Protein AF-A0A662FYK1-F1 (afdb_monomer)

Radius of gyration: 21.32 Å; Cα contacts (8 Å, |Δi|>4): 280; chains: 1; bounding box: 40×61×54 Å

Structure (mmCIF, N/CA/C/O backbone):
data_AF-A0A662FYK1-F1
#
_entry.id   AF-A0A662FYK1-F1
#
loop_
_atom_site.group_PDB
_atom_site.id
_atom_site.type_symbol
_atom_site.label_atom_id
_atom_site.label_alt_id
_atom_site.label_comp_id
_atom_site.label_asym_id
_atom_site.label_entity_id
_atom_site.label_seq_id
_atom_site.pdbx_PDB_ins_code
_atom_site.Cartn_x
_atom_site.Cartn_y
_atom_site.Cartn_z
_atom_site.occupancy
_atom_site.B_iso_or_equiv
_atom_site.auth_seq_id
_atom_site.auth_comp_id
_atom_site.auth_asym_id
_atom_site.auth_atom_id
_atom_site.pdbx_PDB_model_num
ATOM 1 N N . MET A 1 1 ? -21.274 7.805 10.095 1.00 55.28 1 MET A N 1
ATOM 2 C CA . MET A 1 1 ? -19.837 7.533 10.321 1.00 55.28 1 MET A CA 1
ATOM 3 C C . MET A 1 1 ? -19.182 8.850 10.689 1.00 55.28 1 MET A C 1
ATOM 5 O O . MET A 1 1 ? -19.424 9.822 9.983 1.00 55.28 1 MET A O 1
ATOM 9 N N . SER A 1 2 ? -18.427 8.899 11.788 1.00 58.28 2 SER A N 1
ATOM 10 C CA . SER A 1 2 ? -17.644 10.081 12.178 1.00 58.28 2 SER A CA 1
ATOM 11 C C . SER A 1 2 ? -16.628 10.441 11.086 1.00 58.28 2 SER A C 1
ATOM 13 O O . SER A 1 2 ? -16.144 9.553 10.370 1.00 58.28 2 SER A O 1
ATOM 15 N N . LYS A 1 3 ? -16.330 11.736 10.928 1.00 65.00 3 LYS A N 1
ATOM 16 C CA . LYS A 1 3 ? -15.215 12.208 10.089 1.00 65.00 3 LYS A CA 1
ATOM 17 C C . LYS A 1 3 ? -13.885 11.704 10.681 1.00 65.00 3 LYS A C 1
ATOM 19 O O . LYS A 1 3 ? -13.848 11.457 11.881 1.00 65.00 3 LYS A O 1
ATOM 24 N N . PRO A 1 4 ? -12.842 11.468 9.865 1.00 73.31 4 PRO A N 1
ATOM 25 C CA . PRO A 1 4 ? -11.517 11.154 10.396 1.00 73.31 4 PRO A CA 1
ATOM 26 C C . PRO A 1 4 ? -11.007 12.317 11.250 1.00 73.31 4 PRO A C 1
ATOM 28 O O . PRO A 1 4 ? -11.246 13.475 10.901 1.00 73.31 4 PRO A O 1
ATOM 31 N N . ASP A 1 5 ? -10.305 11.996 12.333 1.00 77.50 5 ASP A N 1
ATOM 32 C CA . ASP A 1 5 ? -9.820 13.000 13.283 1.00 77.50 5 ASP A CA 1
ATOM 33 C C . ASP A 1 5 ? -8.639 13.774 12.694 1.00 77.50 5 ASP A C 1
ATOM 35 O O . ASP A 1 5 ? -8.549 14.991 12.836 1.00 77.50 5 ASP A O 1
ATOM 39 N N . TYR A 1 6 ? -7.772 13.076 11.955 1.00 90.44 6 TYR A N 1
ATOM 40 C CA . TYR A 1 6 ? -6.621 13.662 11.271 1.00 90.44 6 TYR A CA 1
ATOM 41 C C . TYR A 1 6 ? -6.305 12.904 9.982 1.00 90.44 6 TYR A C 1
ATOM 43 O O . TYR A 1 6 ? -6.493 11.689 9.888 1.00 90.44 6 TYR A O 1
ATOM 51 N N . MET A 1 7 ? -5.782 13.624 8.992 1.00 94.81 7 MET A N 1
ATOM 52 C CA . MET A 1 7 ? -5.317 13.069 7.721 1.00 94.81 7 MET A CA 1
ATOM 53 C C . MET A 1 7 ? -3.827 13.358 7.575 1.00 94.81 7 MET A C 1
ATOM 55 O O . MET A 1 7 ? -3.405 14.485 7.827 1.00 94.81 7 MET A O 1
ATOM 59 N N . LEU A 1 8 ? -3.042 12.356 7.174 1.00 95.44 8 LEU A N 1
ATOM 60 C CA . LEU A 1 8 ? -1.624 12.552 6.887 1.00 95.44 8 LEU A CA 1
ATOM 61 C C . LEU A 1 8 ? -1.489 13.238 5.517 1.00 95.44 8 LEU A C 1
ATOM 63 O O . LEU A 1 8 ? -1.992 12.679 4.533 1.00 95.44 8 LEU A O 1
ATOM 67 N N . PRO A 1 9 ? -0.830 14.408 5.424 1.00 96.88 9 PRO A N 1
ATOM 68 C CA . PRO A 1 9 ? -0.564 15.055 4.142 1.00 96.88 9 PRO A CA 1
ATOM 69 C C . PRO A 1 9 ? 0.230 14.147 3.196 1.00 96.88 9 PRO A C 1
ATOM 71 O O . PRO A 1 9 ? 1.031 13.316 3.627 1.00 96.88 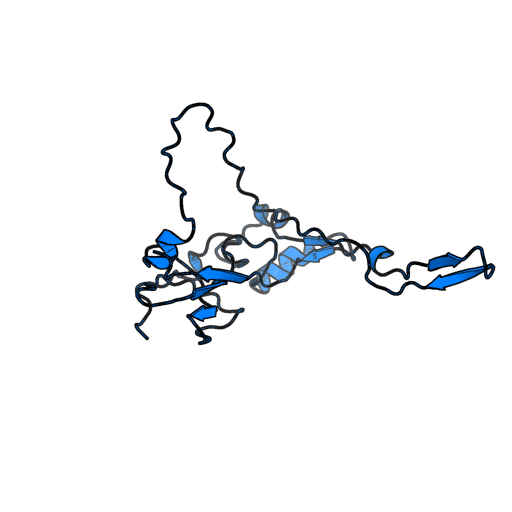9 PRO A O 1
ATOM 74 N N . TYR A 1 10 ? 0.008 14.292 1.889 1.00 96.12 10 TYR A N 1
ATOM 75 C CA . TYR A 1 10 ? 0.599 13.416 0.869 1.00 96.12 10 TYR A CA 1
ATOM 76 C C . TYR A 1 10 ? 2.130 13.531 0.816 1.00 96.12 10 TYR A C 1
ATOM 78 O O . TYR A 1 10 ? 2.843 12.548 0.603 1.00 96.12 10 TYR A O 1
ATOM 86 N N . GLU A 1 11 ? 2.628 14.742 1.034 1.00 96.88 11 GLU A N 1
ATOM 87 C CA . GLU A 1 11 ? 4.034 15.115 1.120 1.00 96.88 11 GLU A CA 1
ATOM 88 C C . GLU A 1 11 ? 4.752 14.504 2.330 1.00 96.88 11 GLU A C 1
ATOM 90 O O . GLU A 1 11 ? 5.944 14.210 2.235 1.00 96.88 11 GLU A O 1
ATOM 95 N N . ASP A 1 12 ? 4.019 14.228 3.410 1.00 96.44 12 ASP A N 1
ATOM 96 C CA . ASP A 1 12 ? 4.562 13.689 4.661 1.00 96.44 12 ASP A CA 1
ATOM 97 C C . ASP A 1 12 ? 4.597 12.155 4.675 1.00 96.44 12 ASP A C 1
ATOM 99 O O . ASP A 1 12 ? 5.127 11.545 5.607 1.00 96.44 12 ASP A O 1
ATOM 103 N N . ILE A 1 13 ? 4.043 11.501 3.647 1.00 96.50 13 ILE A N 1
ATOM 104 C CA . ILE A 1 13 ? 4.021 10.040 3.551 1.00 96.50 13 ILE A CA 1
ATOM 105 C C . ILE A 1 13 ? 5.457 9.516 3.417 1.00 96.50 13 ILE A C 1
ATOM 107 O O . ILE A 1 13 ? 6.104 9.758 2.390 1.00 96.50 13 ILE A O 1
ATOM 111 N N . PRO A 1 14 ? 5.953 8.708 4.376 1.00 96.50 14 PRO A N 1
ATOM 112 C CA . PRO A 1 14 ? 7.293 8.147 4.284 1.00 96.50 14 PRO A CA 1
ATOM 113 C C . PRO A 1 14 ? 7.438 7.219 3.077 1.00 96.50 14 PRO A C 1
ATOM 115 O O . PRO A 1 14 ? 6.483 6.567 2.646 1.00 96.50 14 PRO A O 1
ATOM 118 N N . PHE A 1 15 ? 8.658 7.126 2.545 1.00 96.19 15 PHE A N 1
ATOM 119 C CA . PHE A 1 15 ? 8.953 6.294 1.380 1.00 96.19 15 PHE A CA 1
ATOM 120 C C . PHE A 1 15 ? 8.420 4.867 1.563 1.00 96.19 15 PHE A C 1
ATOM 122 O O . PHE A 1 15 ? 8.739 4.197 2.547 1.00 96.19 15 PHE A O 1
ATOM 129 N N . MET A 1 16 ? 7.626 4.401 0.592 1.00 95.31 16 MET A N 1
ATOM 130 C CA . MET A 1 16 ? 7.050 3.054 0.535 1.00 95.31 16 MET A CA 1
ATOM 131 C C . MET A 1 16 ? 6.047 2.690 1.642 1.00 95.31 16 MET A C 1
ATOM 133 O O . MET A 1 16 ? 5.513 1.574 1.615 1.00 95.31 16 MET A O 1
ATOM 137 N N . HIS A 1 17 ? 5.696 3.606 2.551 1.00 96.62 17 HIS A N 1
ATOM 138 C CA . HIS A 1 17 ? 4.546 3.384 3.426 1.00 96.62 17 HIS A CA 1
ATOM 139 C C . HIS A 1 17 ? 3.275 3.212 2.579 1.00 96.62 17 HIS A C 1
ATOM 141 O O . HIS A 1 17 ? 3.028 3.950 1.627 1.00 96.62 17 HIS A O 1
ATOM 147 N N . TRP A 1 18 ? 2.500 2.167 2.877 1.00 96.88 18 TRP A N 1
ATOM 148 C CA . TRP A 1 18 ? 1.328 1.719 2.110 1.00 96.88 18 TRP A CA 1
ATOM 149 C C . TRP A 1 18 ? 1.599 1.465 0.616 1.00 96.88 18 TRP A C 1
ATOM 151 O O . TRP A 1 18 ? 0.670 1.453 -0.201 1.00 96.88 18 TRP A O 1
ATOM 161 N N . GLY A 1 19 ? 2.869 1.255 0.251 1.00 96.06 19 GLY A N 1
ATOM 162 C CA . GLY A 1 19 ? 3.310 1.054 -1.128 1.00 96.06 19 GLY A CA 1
ATOM 163 C C . GLY A 1 19 ? 3.223 2.325 -1.967 1.00 96.06 19 GLY A C 1
ATOM 164 O O . GLY A 1 19 ? 2.993 2.222 -3.170 1.00 96.06 19 GLY A O 1
ATOM 165 N N . ILE A 1 20 ? 3.336 3.499 -1.340 1.00 97.69 20 ILE A N 1
ATOM 166 C CA . ILE A 1 20 ? 3.250 4.811 -1.983 1.00 97.69 20 ILE A CA 1
ATOM 167 C C . ILE A 1 20 ? 4.661 5.371 -2.193 1.00 97.69 20 ILE A C 1
ATOM 169 O O . ILE A 1 20 ? 5.455 5.481 -1.256 1.00 97.69 20 ILE A O 1
ATOM 173 N N . ILE A 1 21 ? 4.963 5.757 -3.430 1.00 97.56 21 ILE A N 1
ATOM 174 C CA . ILE A 1 21 ? 6.182 6.478 -3.801 1.00 97.56 21 ILE A CA 1
ATOM 175 C C . ILE A 1 21 ? 5.769 7.798 -4.448 1.00 97.56 21 ILE A C 1
ATOM 177 O O . ILE A 1 21 ? 5.051 7.815 -5.443 1.00 97.56 21 ILE A O 1
ATOM 181 N N . THR A 1 22 ? 6.230 8.910 -3.897 1.00 97.00 22 THR A N 1
ATOM 182 C CA . THR A 1 22 ? 5.866 10.250 -4.362 1.00 97.00 22 THR A CA 1
ATOM 183 C C . THR A 1 22 ? 7.119 11.021 -4.742 1.00 97.00 22 THR A C 1
ATOM 185 O O . THR A 1 22 ? 8.231 10.675 -4.336 1.00 97.00 22 THR A O 1
ATOM 188 N N . LYS A 1 23 ? 6.954 12.121 -5.473 1.00 96.69 23 LYS A N 1
ATOM 189 C CA . LYS A 1 23 ? 8.037 13.083 -5.714 1.00 96.69 23 LYS A CA 1
ATOM 190 C C . LYS A 1 23 ? 8.611 13.691 -4.424 1.00 96.69 23 LYS A C 1
ATOM 192 O O . LYS A 1 23 ? 9.719 14.205 -4.461 1.00 96.69 23 LYS A O 1
ATOM 197 N N . HIS A 1 24 ? 7.869 13.640 -3.314 1.00 97.00 24 HIS A N 1
ATOM 198 C CA . HIS A 1 24 ? 8.266 14.206 -2.022 1.00 97.00 24 HIS A CA 1
ATOM 199 C C . HIS A 1 24 ? 9.097 13.227 -1.185 1.00 97.00 24 HIS A C 1
ATOM 201 O O . HIS A 1 24 ? 9.986 13.646 -0.450 1.00 97.00 24 HIS A O 1
ATOM 207 N N . ASN A 1 25 ? 8.840 11.920 -1.309 1.00 95.75 25 ASN A N 1
ATOM 208 C CA . ASN A 1 25 ? 9.505 10.901 -0.491 1.00 95.75 25 ASN A CA 1
ATOM 209 C C . ASN A 1 25 ? 10.586 10.096 -1.236 1.00 95.75 25 ASN A C 1
ATOM 211 O O . ASN A 1 25 ? 11.358 9.358 -0.606 1.00 95.75 25 ASN A O 1
ATOM 215 N N . PHE A 1 26 ? 10.669 10.250 -2.559 1.00 96.19 26 PHE A N 1
ATOM 216 C CA . PHE A 1 26 ? 11.665 9.615 -3.413 1.00 96.19 26 PHE A CA 1
ATOM 217 C C . PHE A 1 26 ? 12.948 10.444 -3.541 1.00 96.19 26 PHE A C 1
ATOM 219 O O . PHE A 1 26 ? 12.925 11.668 -3.610 1.00 96.19 26 PHE A O 1
ATOM 226 N N . SER A 1 27 ? 14.070 9.742 -3.646 1.00 93.88 27 SER A N 1
ATOM 227 C CA . SER A 1 27 ? 15.381 10.276 -4.012 1.00 93.88 27 SER A CA 1
ATOM 228 C C . SER A 1 27 ? 16.127 9.211 -4.826 1.00 93.88 27 SER A C 1
ATOM 230 O O . SER A 1 27 ? 15.810 8.023 -4.725 1.00 93.88 27 SER A O 1
ATOM 232 N N . GLU A 1 28 ? 17.069 9.605 -5.685 1.00 90.81 28 GLU A N 1
ATOM 233 C CA . GLU A 1 28 ? 17.696 8.679 -6.648 1.00 90.81 28 GLU A CA 1
ATOM 234 C C . GLU A 1 28 ? 18.436 7.517 -5.968 1.00 90.81 28 GLU A C 1
ATOM 236 O O . GLU A 1 28 ? 18.368 6.376 -6.429 1.00 90.81 28 GLU A O 1
ATOM 241 N N . ASP A 1 29 ? 19.028 7.754 -4.797 1.00 91.25 29 ASP A N 1
ATOM 242 C CA . ASP A 1 29 ? 19.659 6.729 -3.959 1.00 91.25 29 ASP A CA 1
ATOM 243 C C . ASP A 1 29 ? 18.673 5.645 -3.479 1.00 91.25 29 ASP A C 1
ATOM 245 O O . ASP A 1 29 ? 19.078 4.507 -3.206 1.00 91.25 29 ASP A O 1
ATOM 249 N N . LYS A 1 30 ? 17.370 5.958 -3.432 1.00 91.75 30 LYS A N 1
ATOM 250 C CA . LYS A 1 30 ? 16.301 5.021 -3.064 1.00 91.75 30 LYS A CA 1
ATOM 251 C C . LYS A 1 30 ? 15.796 4.179 -4.232 1.00 91.75 30 LYS A C 1
ATOM 253 O O . LYS A 1 30 ? 15.051 3.224 -4.002 1.00 91.75 30 LYS A O 1
ATOM 258 N N . ALA A 1 31 ? 16.214 4.447 -5.471 1.00 90.31 31 ALA A N 1
ATOM 259 C CA . ALA A 1 31 ? 15.753 3.710 -6.652 1.00 90.31 31 ALA A CA 1
ATOM 260 C C . ALA A 1 31 ? 16.020 2.193 -6.576 1.00 90.31 31 ALA A C 1
ATOM 262 O O . ALA A 1 31 ? 15.253 1.387 -7.116 1.00 90.31 31 ALA A O 1
ATOM 263 N N . LYS A 1 32 ? 17.087 1.791 -5.876 1.00 87.25 32 LYS A N 1
ATOM 264 C CA . LYS A 1 32 ? 17.432 0.383 -5.612 1.00 87.25 32 LYS A CA 1
ATOM 265 C C . LYS A 1 32 ? 16.491 -0.310 -4.620 1.00 87.25 32 LYS A C 1
ATOM 267 O O . LYS A 1 32 ? 16.393 -1.531 -4.636 1.00 87.25 32 LYS A O 1
ATOM 272 N N . TYR A 1 33 ? 15.793 0.453 -3.776 1.00 90.56 33 TYR A N 1
ATOM 273 C CA . TYR A 1 33 ? 14.843 -0.070 -2.790 1.00 90.56 33 TYR A CA 1
ATOM 274 C C . TYR A 1 33 ? 13.415 -0.170 -3.328 1.00 90.56 33 TYR A C 1
ATOM 276 O O . TYR A 1 33 ? 12.559 -0.756 -2.665 1.00 90.56 33 TYR A O 1
ATOM 284 N N . VAL A 1 34 ? 13.142 0.374 -4.519 1.00 93.19 34 VAL A N 1
ATOM 285 C CA . VAL A 1 34 ? 11.845 0.198 -5.178 1.00 93.19 34 VAL A CA 1
ATOM 286 C C . VAL A 1 34 ? 11.650 -1.290 -5.480 1.00 93.19 34 VAL A C 1
ATOM 288 O O . VAL A 1 34 ? 12.488 -1.866 -6.177 1.00 93.19 34 VAL A O 1
ATOM 291 N N . PRO A 1 35 ? 10.569 -1.932 -4.996 1.00 91.81 35 PRO A N 1
ATOM 292 C CA . PRO A 1 35 ? 10.317 -3.341 -5.258 1.00 91.81 35 PRO A CA 1
ATOM 293 C C . PRO A 1 35 ? 10.280 -3.661 -6.754 1.00 91.81 35 PRO A C 1
ATOM 295 O O . PRO A 1 35 ? 9.517 -3.070 -7.523 1.00 91.81 35 PRO A O 1
ATOM 298 N N . ARG A 1 36 ? 11.076 -4.650 -7.161 1.00 89.81 36 ARG A N 1
ATOM 299 C CA . ARG A 1 36 ? 11.144 -5.164 -8.532 1.00 89.81 36 ARG A CA 1
ATOM 300 C C . ARG A 1 36 ? 10.784 -6.642 -8.528 1.00 89.81 36 ARG A C 1
ATOM 302 O O . ARG A 1 36 ? 11.169 -7.382 -7.626 1.00 89.81 36 ARG A O 1
ATOM 309 N N . LYS A 1 37 ? 10.047 -7.079 -9.543 1.00 86.69 37 LYS A N 1
ATOM 310 C CA . LYS A 1 37 ? 9.751 -8.487 -9.795 1.00 86.69 37 LYS A CA 1
ATOM 311 C C . LYS A 1 37 ? 10.382 -8.868 -11.123 1.00 86.69 37 LYS A C 1
ATOM 313 O O . LYS A 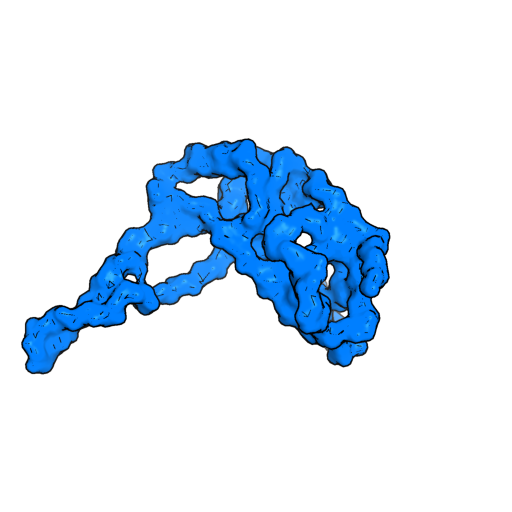1 37 ? 10.010 -8.324 -12.164 1.00 86.69 37 LYS A O 1
ATOM 318 N N . ARG A 1 38 ? 11.321 -9.810 -11.069 1.00 83.19 38 ARG A N 1
ATOM 319 C CA . ARG A 1 38 ? 11.830 -10.491 -12.255 1.00 83.19 38 ARG A CA 1
ATOM 320 C C . ARG A 1 38 ? 10.865 -11.609 -12.604 1.00 83.19 38 ARG A C 1
ATOM 322 O O . ARG A 1 38 ? 10.577 -12.473 -11.777 1.00 83.19 38 ARG A O 1
ATOM 329 N N . TRP A 1 39 ? 10.323 -11.556 -13.806 1.00 71.00 39 TRP A N 1
ATOM 330 C CA . TRP A 1 39 ? 9.540 -12.649 -14.345 1.00 71.00 39 TRP A CA 1
ATOM 331 C C . TRP A 1 39 ? 10.512 -13.675 -14.892 1.00 71.00 39 TRP A C 1
ATOM 333 O O . TRP A 1 39 ? 11.221 -13.397 -15.851 1.00 71.00 39 TRP A O 1
ATOM 343 N N . ASP A 1 40 ? 10.572 -14.843 -14.262 1.00 67.88 40 ASP A N 1
ATOM 344 C CA . ASP A 1 40 ? 11.327 -15.946 -14.832 1.00 67.88 40 ASP A CA 1
ATOM 345 C C . ASP A 1 40 ? 10.609 -16.399 -16.118 1.00 67.88 40 ASP A C 1
ATOM 347 O O . ASP A 1 40 ? 9.464 -16.861 -16.033 1.00 67.88 40 ASP A O 1
ATOM 351 N N . PRO A 1 41 ? 11.218 -16.264 -17.308 1.00 63.97 41 PRO A N 1
ATOM 352 C CA . PRO A 1 41 ? 10.598 -16.726 -18.545 1.00 63.97 41 PRO A CA 1
ATOM 353 C C . PRO A 1 41 ? 10.304 -18.236 -18.516 1.00 63.97 41 PRO A C 1
ATOM 355 O O . PRO A 1 41 ? 9.330 -18.673 -19.132 1.00 63.97 41 PRO A O 1
ATOM 358 N N . LEU A 1 42 ? 11.062 -19.022 -17.741 1.00 64.12 42 LEU A N 1
ATOM 359 C CA . LEU A 1 42 ? 10.837 -20.456 -17.546 1.00 64.12 42 LEU A CA 1
ATOM 360 C C . LEU A 1 42 ? 9.647 -20.744 -16.623 1.00 64.12 42 LEU A C 1
ATOM 362 O O . LEU A 1 42 ? 8.993 -21.769 -16.786 1.00 64.12 42 LEU A O 1
ATOM 366 N N . SER A 1 43 ? 9.268 -19.818 -15.733 1.00 57.91 43 SER A N 1
ATOM 367 C CA . SER A 1 43 ? 8.055 -19.961 -14.901 1.00 57.91 43 SER A CA 1
ATOM 368 C C . SER A 1 43 ? 6.746 -19.909 -15.706 1.00 57.91 43 SER A C 1
ATOM 370 O O . SER A 1 43 ? 5.679 -20.260 -15.199 1.00 57.91 43 SER A O 1
ATOM 372 N N . SER A 1 44 ? 6.822 -19.477 -16.970 1.00 56.16 44 SER A N 1
ATOM 373 C CA . SER A 1 44 ? 5.714 -19.480 -17.935 1.00 56.16 44 SER A CA 1
ATOM 374 C C . SER A 1 44 ? 5.824 -20.602 -18.977 1.00 56.16 44 SER A C 1
ATOM 376 O O . SER A 1 44 ? 4.923 -20.741 -19.817 1.00 56.16 44 SER A O 1
ATOM 378 N N . ALA A 1 45 ? 6.906 -21.388 -18.941 1.00 60.09 45 ALA A N 1
ATOM 379 C CA . ALA A 1 45 ? 7.067 -22.561 -19.784 1.00 60.09 45 ALA A CA 1
ATOM 380 C C . ALA A 1 45 ? 6.107 -23.665 -19.324 1.00 60.09 45 ALA A C 1
ATOM 382 O O . ALA A 1 45 ? 5.822 -23.834 -18.138 1.00 60.09 45 ALA A O 1
ATOM 383 N N . GLU A 1 46 ? 5.554 -24.393 -20.287 1.00 66.88 46 GLU A N 1
ATOM 384 C CA . GLU A 1 46 ? 4.721 -25.552 -19.998 1.00 66.88 46 GLU A CA 1
ATOM 385 C C . GLU A 1 46 ? 5.604 -26.668 -19.437 1.00 66.88 46 GLU A C 1
ATOM 387 O O . GLU A 1 46 ? 6.535 -27.122 -20.103 1.00 66.88 46 GLU A O 1
ATOM 392 N N . ILE A 1 47 ? 5.319 -27.102 -18.209 1.00 72.19 47 ILE A N 1
ATOM 393 C CA . ILE A 1 47 ? 5.988 -28.266 -17.634 1.00 72.19 47 ILE A CA 1
ATOM 394 C C . ILE A 1 47 ? 5.416 -29.505 -18.328 1.00 72.19 47 ILE A C 1
ATOM 396 O O . ILE A 1 47 ? 4.198 -29.706 -18.360 1.00 72.19 47 ILE A O 1
ATOM 400 N N . LYS A 1 48 ? 6.302 -30.328 -18.887 1.00 77.94 48 LYS A N 1
ATOM 401 C CA . LYS A 1 48 ? 5.965 -31.606 -19.516 1.00 77.94 48 LYS A CA 1
ATOM 402 C C . LYS A 1 48 ? 6.555 -32.725 -18.673 1.00 77.94 48 LYS A C 1
ATOM 404 O O . LYS A 1 48 ? 7.756 -32.719 -18.415 1.00 77.94 48 LYS A O 1
ATOM 409 N N . LEU A 1 49 ? 5.716 -33.654 -18.232 1.00 77.31 49 LEU A N 1
ATOM 410 C CA . LEU A 1 49 ? 6.151 -34.855 -17.525 1.00 77.31 49 LEU A CA 1
ATOM 411 C C . LEU A 1 49 ? 6.183 -36.029 -18.495 1.00 77.31 49 LEU A C 1
ATOM 413 O O . LEU A 1 49 ? 5.299 -36.165 -19.336 1.00 77.31 49 LEU A O 1
ATOM 417 N N . TYR A 1 50 ? 7.202 -36.871 -18.380 1.00 82.69 50 TYR A N 1
ATOM 418 C CA . TYR A 1 50 ? 7.262 -38.119 -19.128 1.00 82.69 50 TYR A CA 1
ATOM 419 C C . TYR A 1 50 ? 6.406 -39.172 -18.425 1.00 82.69 50 TYR A C 1
ATOM 421 O O . TYR A 1 50 ? 6.611 -39.423 -17.238 1.00 82.69 50 TYR A O 1
ATOM 429 N N . ASP A 1 51 ? 5.462 -39.771 -19.147 1.00 82.31 51 ASP A N 1
ATOM 430 C CA . ASP A 1 51 ? 4.700 -40.924 -18.677 1.00 82.31 51 ASP A CA 1
ATOM 431 C C . ASP A 1 51 ? 5.356 -42.220 -19.187 1.00 82.31 51 ASP A C 1
ATOM 433 O O . ASP A 1 51 ? 5.278 -42.511 -20.386 1.00 82.31 51 ASP A O 1
ATOM 437 N N . PRO A 1 52 ? 5.985 -43.024 -18.307 1.00 76.81 52 PRO A N 1
ATOM 438 C CA . PRO A 1 52 ? 6.643 -44.267 -18.700 1.00 76.81 52 PRO A CA 1
ATOM 439 C C . PRO A 1 52 ? 5.677 -45.329 -19.233 1.00 76.81 52 PRO A C 1
ATOM 441 O O . PRO 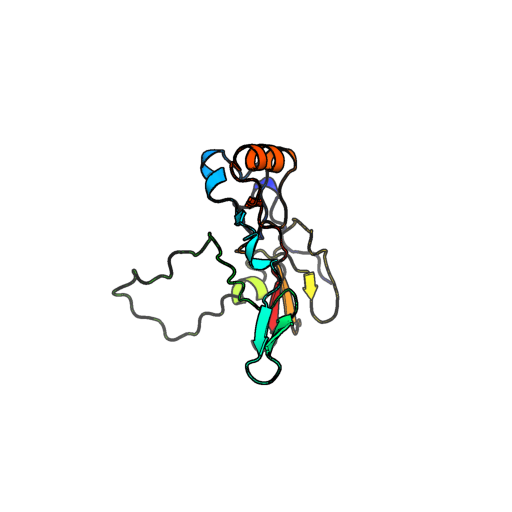A 1 52 ? 6.106 -46.210 -19.971 1.00 76.81 52 PRO A O 1
ATOM 444 N N . SER A 1 53 ? 4.393 -45.263 -18.865 1.00 81.62 53 SER A N 1
ATOM 445 C CA . SER A 1 53 ? 3.388 -46.264 -19.241 1.00 81.62 53 SER A CA 1
ATOM 446 C C . SER A 1 53 ? 2.845 -46.058 -20.655 1.00 81.62 53 SER A C 1
ATOM 448 O O . SER A 1 53 ? 2.511 -47.021 -21.340 1.00 81.62 53 SER A O 1
ATOM 450 N N . THR A 1 54 ? 2.799 -44.807 -21.118 1.00 81.25 54 THR A N 1
ATOM 451 C CA . THR A 1 54 ? 2.304 -44.447 -22.454 1.00 81.25 54 THR A CA 1
ATOM 452 C C . THR A 1 54 ? 3.405 -43.967 -23.401 1.00 81.25 54 THR A C 1
ATOM 454 O O . THR A 1 54 ? 3.149 -43.795 -24.594 1.00 81.25 54 THR A O 1
ATOM 457 N N . GLY A 1 55 ? 4.621 -43.734 -22.892 1.00 85.81 55 GLY A N 1
ATOM 458 C CA . GLY A 1 55 ? 5.769 -43.223 -23.648 1.00 85.81 55 GLY A CA 1
ATOM 459 C C . GLY A 1 55 ? 5.614 -41.772 -24.117 1.00 85.81 55 GLY A C 1
ATOM 460 O O . GLY A 1 55 ? 6.376 -41.313 -24.968 1.00 85.81 55 GLY A O 1
ATOM 461 N N . LYS A 1 56 ? 4.612 -41.041 -23.613 1.00 86.38 56 LYS A N 1
ATOM 462 C CA . LYS A 1 56 ? 4.259 -39.690 -24.071 1.00 86.38 56 LYS A CA 1
ATOM 463 C C . LYS A 1 56 ? 4.661 -38.625 -23.056 1.00 86.38 56 LYS A C 1
ATOM 465 O O . LYS A 1 56 ? 4.663 -38.841 -21.848 1.00 86.38 56 LYS A O 1
ATOM 470 N N . LEU A 1 57 ? 4.959 -37.432 -23.571 1.00 83.56 57 LEU A N 1
ATOM 471 C CA . LEU A 1 57 ? 5.102 -36.225 -22.762 1.00 83.56 57 LEU A CA 1
ATOM 472 C C . LEU A 1 57 ? 3.714 -35.648 -22.474 1.00 83.56 57 LEU A C 1
ATOM 474 O O . LEU A 1 57 ? 3.030 -35.189 -23.390 1.00 83.56 57 LEU A O 1
ATOM 478 N N . ILE A 1 58 ? 3.313 -35.651 -21.207 1.00 82.50 58 ILE A N 1
ATOM 479 C CA . ILE A 1 58 ? 2.036 -35.115 -20.744 1.00 82.50 58 ILE A CA 1
ATOM 480 C C . ILE A 1 58 ? 2.252 -33.681 -20.238 1.00 82.50 58 ILE A C 1
ATOM 482 O O . ILE A 1 58 ? 3.014 -33.473 -19.286 1.00 82.50 58 ILE A O 1
ATOM 486 N N . PRO A 1 59 ? 1.607 -32.668 -20.844 1.00 77.38 59 PRO A N 1
ATOM 487 C CA . PRO A 1 59 ? 1.643 -31.310 -20.323 1.00 77.38 59 PRO A CA 1
ATOM 488 C C . PRO A 1 59 ? 0.811 -31.224 -19.039 1.00 77.38 59 PRO A C 1
ATOM 490 O O . PRO A 1 59 ? -0.375 -31.544 -19.039 1.00 77.38 59 PRO A O 1
ATOM 493 N N . ILE A 1 60 ? 1.403 -30.750 -17.941 1.00 70.75 60 ILE A N 1
ATOM 494 C CA . ILE A 1 60 ? 0.683 -30.561 -16.663 1.00 70.75 60 ILE A CA 1
ATOM 495 C C . ILE A 1 60 ? 0.097 -29.145 -16.499 1.00 70.75 60 ILE A C 1
ATOM 497 O O . ILE A 1 60 ? -0.379 -28.774 -15.425 1.00 70.75 60 ILE A O 1
ATOM 501 N N . GLY A 1 61 ? 0.091 -28.364 -17.586 1.00 59.88 61 GLY A N 1
ATOM 502 C CA . GLY A 1 61 ? -0.445 -27.007 -17.655 1.00 59.88 61 GLY A CA 1
ATOM 503 C C . GLY A 1 61 ? 0.521 -25.928 -17.151 1.00 59.88 61 GLY A C 1
ATOM 504 O O . GLY A 1 61 ? 1.455 -26.175 -16.388 1.00 59.88 61 GLY A O 1
ATOM 505 N N . LYS A 1 62 ? 0.299 -24.685 -17.590 1.00 55.56 62 LYS A N 1
ATOM 506 C CA . LYS A 1 62 ? 1.032 -23.513 -17.086 1.00 55.56 62 LYS A CA 1
ATOM 507 C C . LYS A 1 62 ? 0.501 -23.153 -15.690 1.00 55.56 62 LYS A C 1
ATOM 509 O O . LYS A 1 62 ? -0.713 -23.099 -15.512 1.00 55.56 62 LYS A O 1
ATOM 514 N N . ARG A 1 63 ? 1.403 -22.803 -14.756 1.00 52.38 63 ARG A N 1
ATOM 515 C CA . ARG A 1 63 ? 1.149 -22.288 -13.379 1.00 52.38 63 ARG A CA 1
ATOM 516 C C . ARG A 1 63 ? 1.054 -23.306 -12.226 1.00 52.38 63 ARG A C 1
ATOM 518 O O . ARG A 1 63 ? 0.189 -23.175 -11.364 1.00 52.38 63 ARG A O 1
ATOM 525 N N . ARG A 1 64 ? 1.989 -24.251 -12.107 1.00 52.66 64 ARG A N 1
ATOM 526 C CA . ARG A 1 64 ? 2.263 -24.913 -10.814 1.00 52.66 64 ARG A CA 1
ATOM 527 C C . ARG A 1 64 ? 3.747 -24.764 -10.469 1.00 52.66 64 ARG A C 1
ATOM 529 O O . ARG A 1 64 ? 4.575 -25.504 -10.977 1.00 52.66 64 ARG A O 1
ATOM 536 N N . GLY A 1 65 ? 4.079 -23.756 -9.661 1.00 49.47 65 GLY A N 1
ATOM 537 C CA . GLY A 1 65 ? 5.452 -23.462 -9.235 1.00 49.47 65 GLY A CA 1
ATOM 538 C C . GLY A 1 65 ? 5.513 -22.211 -8.355 1.00 49.47 65 GLY A C 1
ATOM 539 O O . GLY A 1 65 ? 5.065 -21.144 -8.758 1.00 49.47 65 GLY A O 1
ATOM 540 N N . HIS A 1 66 ? 5.996 -22.389 -7.129 1.00 56.5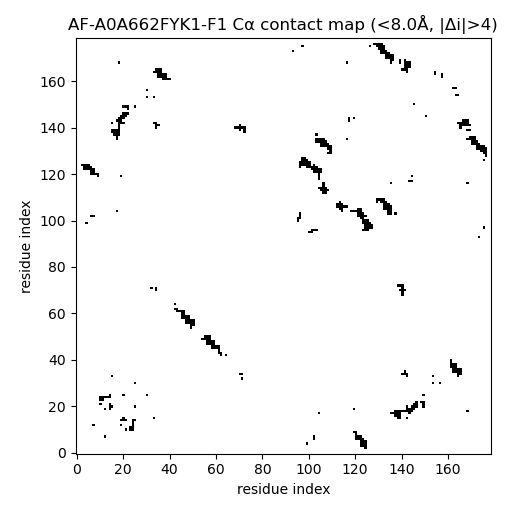3 66 HIS A N 1
ATOM 541 C CA . HIS A 1 66 ? 5.907 -21.500 -5.970 1.00 56.53 66 HIS A CA 1
ATOM 542 C C . HIS A 1 66 ? 6.361 -20.048 -6.214 1.00 56.53 66 HIS A C 1
ATOM 544 O O . HIS A 1 66 ? 7.520 -19.795 -6.531 1.00 56.53 66 HIS A O 1
ATOM 550 N N . PHE A 1 67 ? 5.475 -19.074 -5.973 1.00 54.59 67 PHE A N 1
ATOM 551 C CA . PHE A 1 67 ? 5.875 -17.674 -5.823 1.00 54.59 67 PHE A CA 1
ATOM 552 C C . PHE A 1 67 ? 6.056 -17.355 -4.339 1.00 54.59 67 PHE A C 1
ATOM 554 O O . PHE A 1 67 ? 5.098 -17.415 -3.572 1.00 54.59 67 PHE A O 1
ATOM 561 N N . SER A 1 68 ? 7.266 -16.954 -3.953 1.00 46.91 68 SER A N 1
ATOM 562 C CA . SER A 1 68 ? 7.523 -16.322 -2.657 1.00 46.91 68 SER A CA 1
ATOM 563 C C . SER A 1 68 ? 7.623 -14.813 -2.851 1.00 46.91 68 SER A C 1
ATOM 565 O O . SER A 1 68 ? 8.478 -14.326 -3.589 1.00 46.91 68 SER A O 1
ATOM 567 N N . TYR A 1 69 ? 6.743 -14.060 -2.192 1.00 54.09 69 TYR A N 1
ATOM 568 C CA . TYR A 1 69 ? 6.843 -12.604 -2.136 1.00 54.09 69 TYR A CA 1
ATOM 569 C C . TYR A 1 69 ? 7.955 -12.207 -1.160 1.00 54.09 69 TYR A C 1
ATOM 571 O O . TYR A 1 69 ? 7.868 -12.479 0.037 1.00 54.09 69 TYR A O 1
ATOM 579 N N . VAL A 1 70 ? 8.995 -11.545 -1.665 1.00 51.12 70 VAL A N 1
ATOM 580 C CA . VAL A 1 70 ? 10.080 -10.986 -0.848 1.00 51.12 70 VAL A CA 1
ATOM 581 C C . VAL A 1 70 ? 9.861 -9.477 -0.733 1.00 51.12 70 VAL A C 1
ATOM 583 O O . VAL A 1 70 ? 9.903 -8.768 -1.734 1.00 51.12 70 VAL A O 1
ATOM 586 N N . SER A 1 71 ? 9.586 -8.989 0.482 1.00 41.41 71 SER A N 1
ATOM 587 C CA . SER A 1 71 ? 9.486 -7.552 0.778 1.00 41.41 71 SER A CA 1
ATOM 588 C C . SER A 1 71 ? 10.870 -6.982 1.097 1.00 41.41 71 SER A C 1
ATOM 590 O O . SER A 1 71 ? 11.505 -7.499 2.021 1.00 41.41 71 SER A O 1
ATOM 592 N N . PRO A 1 72 ? 11.337 -5.922 0.408 1.00 45.25 72 PRO A N 1
ATOM 593 C CA . PRO A 1 72 ? 12.600 -5.264 0.741 1.00 45.25 72 PRO A CA 1
ATOM 594 C C . PRO A 1 72 ? 12.523 -4.496 2.068 1.00 45.25 72 PRO A C 1
ATOM 596 O O . PRO A 1 72 ? 13.537 -4.348 2.744 1.00 45.25 72 PRO A O 1
ATOM 599 N N . ILE A 1 73 ? 11.322 -4.092 2.506 1.00 46.22 73 ILE A N 1
ATOM 600 C CA . ILE A 1 73 ? 11.088 -3.569 3.859 1.00 46.22 73 ILE A CA 1
ATOM 601 C C . ILE A 1 73 ? 10.790 -4.755 4.778 1.00 46.22 73 ILE A C 1
ATOM 603 O O . ILE A 1 73 ? 9.676 -4.955 5.260 1.00 46.22 73 ILE A O 1
ATOM 607 N N . ARG A 1 74 ? 11.801 -5.590 5.012 1.00 44.44 74 ARG A N 1
ATOM 608 C CA . ARG A 1 74 ? 11.891 -6.283 6.294 1.00 44.44 74 ARG A CA 1
ATOM 609 C C . ARG A 1 74 ? 12.624 -5.329 7.215 1.00 44.44 74 ARG A C 1
ATOM 611 O O . ARG A 1 74 ? 13.843 -5.213 7.130 1.00 44.44 74 ARG A O 1
ATOM 618 N N . ALA A 1 75 ? 11.890 -4.655 8.099 1.00 43.31 75 ALA A N 1
ATOM 619 C CA . ALA A 1 75 ? 12.519 -4.130 9.301 1.00 43.31 75 ALA A CA 1
ATOM 620 C C . ALA A 1 75 ? 13.380 -5.254 9.900 1.00 43.31 75 ALA A C 1
ATOM 622 O O . ALA A 1 75 ? 12.959 -6.419 9.906 1.00 43.31 75 ALA A O 1
ATOM 623 N N . LYS A 1 76 ? 14.597 -4.918 10.341 1.00 42.69 76 LYS A N 1
ATOM 624 C CA . LYS A 1 76 ? 15.448 -5.819 11.123 1.00 42.69 76 LYS A CA 1
ATOM 625 C C . LYS A 1 76 ? 14.531 -6.443 12.180 1.00 42.69 76 LYS A C 1
ATOM 627 O O . LYS A 1 76 ? 13.969 -5.718 12.998 1.00 42.69 76 LYS A O 1
ATOM 632 N N . ARG A 1 77 ? 14.284 -7.760 12.117 1.00 41.72 77 ARG A N 1
ATOM 633 C CA . ARG A 1 77 ? 13.575 -8.458 13.201 1.00 41.72 77 ARG A CA 1
ATOM 634 C C . ARG A 1 77 ? 14.382 -8.110 14.455 1.00 41.72 77 ARG A C 1
ATOM 636 O O . ARG A 1 77 ? 15.597 -8.306 14.387 1.00 41.72 77 ARG A O 1
ATOM 643 N N . PRO A 1 78 ? 13.806 -7.532 15.520 1.00 41.41 78 PRO A N 1
ATOM 644 C CA . PRO A 1 78 ? 14.590 -7.100 16.669 1.00 41.41 78 PRO A CA 1
ATOM 645 C C . PRO A 1 78 ? 15.144 -8.331 17.398 1.00 41.41 78 PRO A C 1
ATOM 647 O O . PRO A 1 78 ? 14.566 -8.819 18.356 1.00 41.41 78 PRO A O 1
ATOM 650 N N . ASN A 1 79 ? 16.271 -8.841 16.906 1.00 39.38 79 ASN A N 1
ATOM 651 C CA . ASN A 1 79 ? 17.115 -9.852 17.534 1.00 39.38 79 ASN A CA 1
ATOM 652 C C . ASN A 1 79 ? 18.401 -9.217 18.099 1.00 39.38 79 ASN A C 1
ATOM 654 O O . ASN A 1 79 ? 19.334 -9.922 18.463 1.00 39.38 79 ASN A O 1
ATOM 658 N N . GLU A 1 80 ? 18.438 -7.887 18.214 1.00 40.59 80 GLU A N 1
ATOM 659 C CA . GLU A 1 80 ? 19.511 -7.122 18.871 1.00 40.59 80 GLU A CA 1
ATOM 660 C C . GLU A 1 80 ? 19.023 -6.422 20.150 1.00 40.59 80 GLU A C 1
ATOM 662 O O . GLU A 1 80 ? 19.537 -5.386 20.549 1.00 40.59 80 GLU A O 1
ATOM 667 N N . LEU A 1 81 ? 18.046 -7.016 20.836 1.00 41.12 81 LEU A N 1
ATOM 668 C CA . LEU A 1 81 ? 17.859 -6.796 22.270 1.00 41.12 81 LEU A CA 1
ATOM 669 C C . LEU A 1 81 ? 18.162 -8.109 22.987 1.00 41.12 81 LEU A C 1
ATOM 671 O O . LEU A 1 81 ? 17.301 -8.737 23.600 1.00 41.12 81 LEU A O 1
ATOM 675 N N . LYS A 1 82 ? 19.430 -8.528 22.896 1.00 47.09 82 LYS A N 1
ATOM 676 C CA . LYS A 1 82 ? 20.022 -9.234 24.028 1.00 47.09 82 LYS A CA 1
ATOM 677 C C . LYS A 1 82 ? 19.920 -8.263 25.204 1.00 47.09 82 LYS A C 1
ATOM 679 O O . LYS A 1 82 ? 20.414 -7.147 25.122 1.00 47.09 82 LYS A O 1
ATOM 684 N N . GLU A 1 83 ? 19.206 -8.701 26.235 1.00 48.19 83 GLU A N 1
ATOM 685 C CA . GLU A 1 83 ? 19.076 -8.040 27.534 1.00 48.19 83 GLU A CA 1
ATOM 686 C C . GLU A 1 83 ? 18.210 -6.773 27.574 1.00 48.19 83 GLU A C 1
ATOM 688 O O . GLU A 1 83 ? 18.688 -5.657 27.743 1.00 48.19 83 GLU A O 1
ATOM 693 N N . LYS A 1 84 ? 16.887 -6.959 27.553 1.00 41.56 84 LYS A N 1
ATOM 694 C CA . LYS A 1 84 ? 15.982 -6.239 28.465 1.00 41.56 84 LYS A CA 1
ATOM 695 C C . LYS A 1 84 ? 14.691 -7.037 28.614 1.00 41.56 84 LYS A C 1
ATOM 697 O O . LYS A 1 84 ? 14.080 -7.435 27.630 1.00 41.56 84 LYS A O 1
ATOM 702 N N . LYS A 1 85 ? 14.344 -7.322 29.871 1.00 43.97 85 LYS A N 1
ATOM 703 C CA . LYS A 1 85 ? 13.183 -8.098 30.327 1.00 43.97 85 LYS A CA 1
ATOM 704 C C . LYS A 1 85 ? 11.956 -7.836 29.447 1.00 43.97 85 LYS A C 1
ATOM 706 O O . LYS A 1 85 ? 11.435 -6.726 29.441 1.00 43.97 85 LYS A O 1
ATOM 711 N N . VAL A 1 86 ? 11.505 -8.863 28.731 1.00 42.72 86 VAL A N 1
ATOM 712 C CA . VAL A 1 86 ? 10.231 -8.860 28.005 1.00 42.72 86 VAL A CA 1
ATOM 713 C C . VAL A 1 86 ? 9.117 -8.664 29.039 1.00 42.72 86 VAL A C 1
ATOM 715 O O . VAL A 1 86 ? 8.959 -9.536 29.898 1.00 42.72 86 VAL A O 1
ATOM 718 N N . PRO A 1 87 ? 8.328 -7.574 29.015 1.00 44.81 87 PRO A N 1
ATOM 719 C CA . PRO A 1 87 ? 7.050 -7.592 29.699 1.00 44.81 87 PRO A CA 1
ATOM 720 C C . PRO A 1 87 ? 6.172 -8.591 28.946 1.00 44.81 87 PRO A C 1
ATOM 722 O O . PRO A 1 87 ? 5.997 -8.495 27.734 1.00 44.81 87 PRO A O 1
ATOM 725 N N . SER A 1 88 ? 5.626 -9.556 29.672 1.00 50.75 88 SER A N 1
ATOM 726 C CA . SER A 1 88 ? 4.801 -10.678 29.212 1.00 50.75 88 SER A CA 1
ATOM 727 C C . SER A 1 88 ? 3.431 -10.292 28.621 1.00 50.75 88 SER A C 1
ATOM 729 O O . SER A 1 88 ? 2.495 -11.089 28.658 1.00 50.75 88 SER A O 1
ATOM 731 N N . LYS A 1 89 ? 3.272 -9.091 28.054 1.00 54.09 89 LYS A N 1
ATOM 732 C CA . LYS A 1 89 ? 2.048 -8.692 27.349 1.00 54.09 89 LYS A CA 1
ATOM 733 C C . LYS A 1 89 ? 2.232 -8.907 25.852 1.00 54.09 89 LYS A C 1
ATOM 735 O O . LYS A 1 89 ? 3.114 -8.310 25.242 1.00 54.09 89 LYS A O 1
ATOM 740 N N . LYS A 1 90 ? 1.375 -9.744 25.255 1.00 60.22 90 LYS A N 1
ATOM 741 C CA . LYS A 1 90 ? 1.186 -9.811 23.799 1.00 60.22 90 LYS A CA 1
ATOM 742 C C . LYS A 1 90 ? 0.962 -8.380 23.291 1.00 60.22 90 LYS A C 1
ATOM 744 O O . LYS A 1 90 ? -0.065 -7.784 23.601 1.00 60.22 90 LYS A O 1
ATOM 749 N N . HIS A 1 91 ? 1.935 -7.810 22.585 1.00 68.69 91 HIS A N 1
ATOM 750 C CA . HIS A 1 91 ? 1.776 -6.496 21.973 1.00 68.69 91 HIS A CA 1
ATOM 751 C C . HIS A 1 91 ? 0.899 -6.666 20.737 1.00 68.69 91 HIS A C 1
ATOM 753 O O . HIS A 1 91 ? 1.336 -7.235 19.737 1.00 68.69 91 HIS A O 1
ATOM 759 N N . ASP A 1 92 ? -0.338 -6.185 20.812 1.00 80.81 92 ASP A N 1
ATOM 760 C CA . ASP A 1 92 ? -1.181 -6.071 19.630 1.00 80.81 92 ASP A CA 1
ATOM 761 C C . ASP A 1 92 ? -0.657 -4.925 18.759 1.00 80.81 92 ASP A C 1
ATOM 763 O O . ASP A 1 92 ? -0.547 -3.781 19.206 1.00 80.81 92 ASP A O 1
ATOM 767 N N . VAL A 1 93 ? -0.272 -5.257 17.531 1.00 85.94 93 VAL A N 1
ATOM 768 C CA . VAL A 1 93 ? 0.292 -4.316 16.558 1.00 85.94 93 VAL A CA 1
ATOM 769 C C . VAL A 1 93 ? -0.776 -3.397 15.960 1.00 85.94 93 VAL A C 1
ATOM 771 O O . VAL A 1 93 ? -0.424 -2.369 15.385 1.00 85.94 93 VAL A O 1
ATOM 774 N N . PHE A 1 94 ? -2.061 -3.742 16.098 1.00 92.12 94 PHE A N 1
ATOM 775 C CA . PHE A 1 94 ? -3.182 -2.952 15.588 1.00 92.12 94 PHE A CA 1
ATOM 776 C C . PHE A 1 94 ? -3.801 -2.038 16.642 1.00 92.12 94 PHE A C 1
ATOM 778 O O . PHE A 1 94 ? -4.556 -1.144 16.271 1.00 92.12 94 PHE A O 1
ATOM 785 N N . LYS A 1 95 ? -3.444 -2.177 17.926 1.00 91.00 95 LYS A N 1
ATOM 786 C CA . LYS A 1 95 ? -4.065 -1.416 19.019 1.00 91.00 95 LYS A CA 1
ATOM 787 C C . LYS A 1 95 ? -4.050 0.097 18.796 1.00 91.00 95 LYS A C 1
ATOM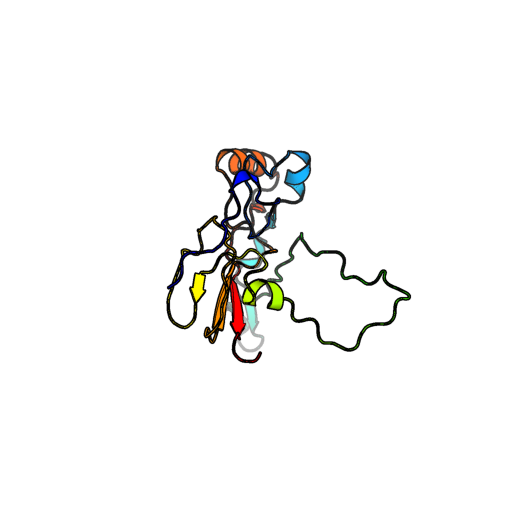 789 O O . LYS A 1 95 ? -5.072 0.747 18.962 1.00 91.00 95 LYS A O 1
ATOM 794 N N . ASN A 1 96 ? -2.927 0.659 18.346 1.00 92.75 96 ASN A N 1
ATOM 795 C CA . ASN A 1 96 ? -2.847 2.098 18.072 1.00 92.75 96 ASN A CA 1
ATOM 796 C C . ASN A 1 96 ? -3.700 2.525 16.866 1.00 92.75 96 ASN A C 1
ATOM 798 O O . ASN A 1 96 ? -4.186 3.649 16.845 1.00 92.75 96 ASN A O 1
ATOM 802 N N . ILE A 1 97 ? -3.892 1.644 15.879 1.00 94.56 97 ILE A N 1
ATOM 803 C CA . ILE A 1 97 ? -4.787 1.897 14.740 1.00 94.56 97 ILE A CA 1
ATOM 804 C C . ILE A 1 97 ? -6.247 1.832 15.204 1.00 94.56 97 ILE A C 1
ATOM 806 O O . ILE A 1 97 ? -7.039 2.676 14.805 1.00 94.56 97 ILE A O 1
ATOM 810 N N . ILE A 1 98 ? -6.587 0.857 16.054 1.00 93.62 98 ILE A N 1
ATOM 811 C CA . ILE A 1 98 ? -7.926 0.689 16.640 1.00 93.62 98 ILE A CA 1
ATOM 812 C C . ILE A 1 98 ? -8.310 1.914 17.469 1.00 93.62 98 ILE A C 1
ATOM 814 O O . ILE A 1 98 ? -9.389 2.460 17.279 1.00 93.62 98 ILE A O 1
ATOM 818 N N . ASP A 1 99 ? -7.397 2.376 18.323 1.00 92.69 99 ASP A N 1
ATOM 819 C CA . ASP A 1 99 ? -7.595 3.531 19.203 1.00 92.69 99 ASP A CA 1
ATOM 820 C C . ASP A 1 99 ? -7.537 4.887 18.460 1.00 92.69 99 ASP A C 1
ATOM 822 O O . ASP A 1 99 ? -7.504 5.932 19.108 1.00 92.69 99 ASP A O 1
ATOM 826 N N . GLY A 1 100 ? -7.404 4.903 17.127 1.00 94.12 100 GLY A N 1
ATOM 827 C CA . GLY A 1 100 ? -7.286 6.140 16.345 1.00 94.12 100 GLY A CA 1
ATOM 828 C C . GLY A 1 100 ? -6.015 6.958 16.614 1.00 94.12 100 GLY A C 1
ATOM 829 O O . GLY A 1 100 ? -5.980 8.150 16.329 1.00 94.12 100 GLY A O 1
ATOM 830 N N . LYS A 1 101 ? -4.957 6.338 17.148 1.00 94.25 101 LYS A N 1
ATOM 831 C CA . LYS A 1 101 ? -3.671 6.979 17.498 1.00 94.25 101 LYS A CA 1
ATOM 832 C C . LYS A 1 101 ? -2.588 6.794 16.436 1.00 94.25 101 LYS A C 1
ATOM 834 O O . LYS A 1 101 ? -1.453 7.225 16.631 1.00 94.25 101 LYS A O 1
ATOM 839 N N . ASP A 1 102 ? -2.899 6.089 15.355 1.00 95.06 102 ASP A N 1
ATOM 840 C CA . ASP A 1 102 ? -1.958 5.796 14.283 1.00 95.06 102 ASP A CA 1
ATOM 841 C C . ASP A 1 102 ? -2.665 5.779 12.924 1.00 95.06 102 ASP A C 1
ATOM 843 O O . ASP A 1 102 ? -3.845 5.445 12.810 1.00 95.06 102 ASP A O 1
ATOM 847 N N . TYR A 1 103 ? -1.936 6.161 11.880 1.00 97.38 103 TYR A N 1
ATOM 848 C CA . TYR A 1 103 ? -2.489 6.337 10.545 1.00 97.38 103 TYR A CA 1
ATOM 849 C C . TYR A 1 103 ? -2.739 4.999 9.848 1.00 97.38 103 TYR A C 1
ATOM 851 O O . TYR A 1 103 ? -1.882 4.107 9.822 1.00 97.38 103 TYR A O 1
ATOM 859 N N . ALA A 1 104 ? -3.874 4.883 9.169 1.00 97.38 104 ALA A N 1
ATOM 860 C CA . ALA A 1 104 ? -4.166 3.769 8.278 1.00 97.38 104 ALA A CA 1
ATOM 861 C C . ALA A 1 104 ? -4.989 4.220 7.067 1.00 97.38 104 ALA A C 1
ATOM 863 O O . ALA A 1 104 ? -5.677 5.234 7.099 1.00 97.38 104 ALA A O 1
ATOM 864 N N . ILE A 1 105 ? -4.925 3.448 5.982 1.00 97.38 105 ILE A N 1
ATOM 865 C CA . ILE A 1 105 ? -5.817 3.613 4.829 1.00 97.38 105 ILE A CA 1
ATOM 866 C C . ILE A 1 105 ? -6.870 2.515 4.936 1.00 97.38 105 ILE A C 1
ATOM 868 O O . ILE A 1 105 ? -6.585 1.356 4.621 1.00 97.38 105 ILE A O 1
ATOM 872 N N . PHE A 1 106 ? -8.052 2.866 5.439 1.00 97.00 106 PHE A N 1
ATOM 873 C CA . PHE A 1 106 ? -9.169 1.942 5.634 1.00 97.00 106 PHE A CA 1
ATOM 874 C C . PHE A 1 106 ? -9.884 1.678 4.313 1.00 97.00 106 PHE A C 1
ATOM 876 O O . PHE A 1 106 ? -10.323 2.609 3.655 1.00 97.00 106 PHE A O 1
ATOM 883 N N . ILE A 1 107 ? -10.035 0.411 3.934 1.00 96.56 107 ILE A N 1
ATOM 884 C CA . ILE A 1 107 ? -10.765 0.006 2.725 1.00 96.56 107 ILE A CA 1
ATOM 885 C C . ILE A 1 107 ? -12.181 -0.420 3.082 1.00 96.56 107 ILE A C 1
ATOM 887 O O . ILE A 1 107 ? -13.142 0.010 2.439 1.00 96.56 107 ILE A O 1
ATOM 891 N N . THR A 1 108 ? -12.318 -1.226 4.133 1.00 96.19 108 THR A N 1
ATOM 892 C CA . THR A 1 108 ? -13.610 -1.634 4.683 1.00 96.19 108 THR A CA 1
ATOM 893 C C . THR A 1 108 ? -13.613 -1.489 6.199 1.00 96.19 108 THR A C 1
ATOM 895 O O . THR A 1 108 ? -12.606 -1.715 6.872 1.00 96.19 108 THR A O 1
ATOM 898 N N . ILE A 1 109 ? -14.767 -1.102 6.732 1.00 94.94 109 ILE A N 1
ATOM 899 C CA . ILE A 1 109 ? -15.073 -1.091 8.161 1.00 94.94 109 ILE A CA 1
ATOM 900 C C . ILE A 1 109 ? -16.370 -1.883 8.309 1.00 94.94 109 ILE A C 1
ATOM 902 O O . ILE A 1 109 ? -17.388 -1.517 7.715 1.00 94.94 109 ILE A O 1
ATOM 90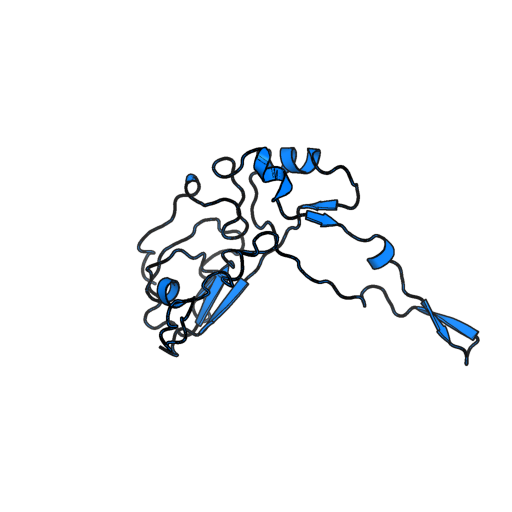6 N N . ASN A 1 110 ? -16.325 -2.976 9.069 1.00 92.69 110 ASN A N 1
ATOM 907 C CA . ASN A 1 110 ? -17.337 -4.031 9.055 1.00 92.69 110 ASN A CA 1
ATOM 908 C C . ASN A 1 110 ? -17.592 -4.534 7.619 1.00 92.69 110 ASN A C 1
ATOM 910 O O . ASN A 1 110 ? -16.666 -4.915 6.906 1.00 92.69 110 ASN A O 1
ATOM 914 N N . ASP A 1 111 ? -18.849 -4.519 7.191 1.00 90.56 111 ASP A N 1
ATOM 915 C CA . ASP A 1 111 ? -19.339 -4.917 5.874 1.00 90.56 111 ASP A CA 1
ATOM 916 C C . ASP A 1 111 ? -19.344 -3.768 4.851 1.00 90.56 111 ASP A C 1
ATOM 918 O O . ASP A 1 111 ? -19.683 -3.970 3.684 1.00 90.56 111 ASP A O 1
ATOM 922 N N . LYS A 1 112 ? -18.953 -2.552 5.253 1.00 94.75 112 LYS A N 1
ATOM 923 C CA . LYS A 1 112 ? -19.028 -1.361 4.402 1.00 94.75 112 LYS A CA 1
ATOM 924 C C . LYS A 1 112 ? -17.668 -0.993 3.839 1.00 94.75 112 LYS A C 1
ATOM 926 O O . LYS A 1 112 ? -16.714 -0.755 4.578 1.00 94.75 112 LYS A O 1
ATOM 931 N N . ARG A 1 113 ? -17.600 -0.862 2.513 1.00 95.06 113 ARG A N 1
ATOM 932 C CA . ARG A 1 113 ? -16.470 -0.220 1.838 1.00 95.06 113 ARG A CA 1
ATOM 933 C C . ARG A 1 113 ? -16.497 1.277 2.123 1.00 95.06 113 ARG A C 1
ATOM 935 O O . ARG A 1 113 ? -17.495 1.934 1.842 1.00 95.06 113 ARG A O 1
ATOM 942 N N . VAL A 1 114 ? -15.401 1.793 2.667 1.00 95.19 114 VAL A N 1
ATOM 943 C CA . VAL A 1 114 ? -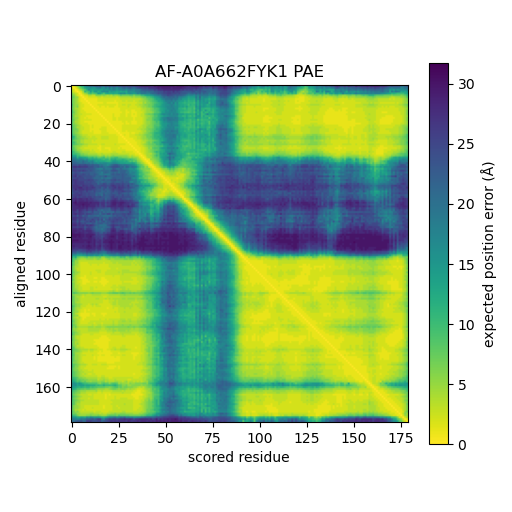15.262 3.207 3.049 1.00 95.19 114 VAL A CA 1
ATOM 944 C C . VAL A 1 114 ? -14.293 3.967 2.150 1.00 95.19 114 VAL A C 1
ATOM 946 O O . VAL A 1 114 ? -14.404 5.184 2.059 1.00 95.19 114 VAL A O 1
ATOM 949 N N . ASP A 1 115 ? -13.389 3.266 1.457 1.00 94.94 115 ASP A N 1
ATOM 950 C CA . ASP A 1 115 ? -12.437 3.891 0.537 1.00 94.94 115 ASP A CA 1
ATOM 951 C C . ASP A 1 115 ? -12.025 2.953 -0.620 1.00 94.94 115 ASP A C 1
ATOM 953 O O . ASP A 1 115 ? -12.440 1.790 -0.746 1.00 94.94 115 ASP A O 1
ATOM 957 N N . SER A 1 116 ? -11.220 3.486 -1.531 1.00 93.81 116 SER A N 1
ATOM 958 C CA . SER A 1 116 ? -10.590 2.799 -2.643 1.00 93.81 116 SER A CA 1
ATOM 959 C C . SER A 1 116 ? -9.265 2.160 -2.247 1.00 93.81 116 SER A C 1
ATOM 961 O O . SER A 1 116 ? -8.433 2.762 -1.576 1.00 93.81 116 SER A O 1
ATOM 963 N N . ALA A 1 117 ? -8.990 0.975 -2.800 1.00 91.06 117 ALA A N 1
ATOM 964 C CA . ALA A 1 117 ? -7.678 0.342 -2.696 1.00 91.06 117 ALA A CA 1
ATOM 965 C C . ALA A 1 117 ? -6.554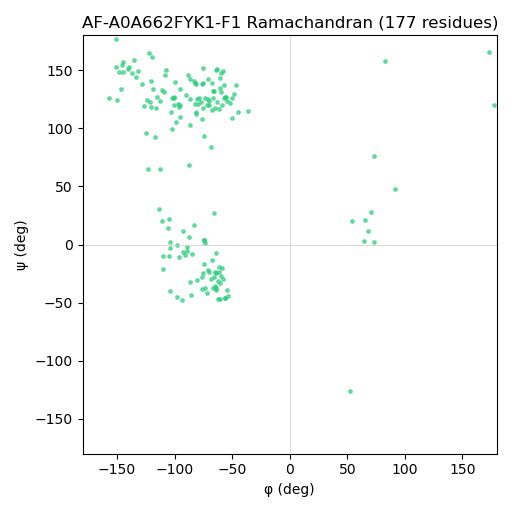 1.146 -3.381 1.00 91.06 117 ALA A C 1
ATOM 967 O O . ALA A 1 117 ? -5.383 0.810 -3.218 1.00 91.06 117 ALA A O 1
ATOM 968 N N . PHE A 1 118 ? -6.888 2.214 -4.112 1.00 92.81 118 PHE A N 1
ATOM 969 C CA . PHE A 1 118 ? -5.950 3.171 -4.708 1.00 92.81 118 PHE A CA 1
ATOM 970 C C . PHE A 1 118 ? -5.871 4.505 -3.951 1.00 92.81 118 PHE A C 1
ATOM 972 O O . PHE A 1 118 ? -5.118 5.379 -4.361 1.00 92.81 118 PHE A O 1
ATOM 979 N N . SER A 1 119 ? -6.597 4.659 -2.839 1.00 94.44 119 SER A N 1
ATOM 980 C CA . SER A 1 119 ? -6.524 5.853 -1.990 1.00 94.44 119 SER A CA 1
ATOM 981 C C . SER A 1 119 ? -5.102 6.098 -1.502 1.00 94.44 119 SER A C 1
ATOM 983 O O . SER A 1 119 ? -4.407 5.159 -1.111 1.00 94.44 119 SER A O 1
ATOM 985 N N . VAL A 1 120 ? -4.652 7.345 -1.519 1.00 96.06 120 VAL A N 1
ATOM 986 C CA . VAL A 1 120 ? -3.321 7.748 -1.041 1.00 96.06 120 VAL A CA 1
ATOM 987 C C . VAL A 1 120 ? -3.411 8.570 0.239 1.00 96.06 120 VAL A C 1
ATOM 989 O O . VAL A 1 120 ? -2.474 9.288 0.562 1.00 96.06 120 VAL A O 1
ATOM 992 N N . THR A 1 121 ? -4.528 8.461 0.962 1.00 96.12 121 THR A N 1
ATOM 993 C CA . THR A 1 121 ? -4.835 9.315 2.113 1.00 96.12 121 THR A CA 1
ATOM 994 C C . THR A 1 121 ? -4.933 8.478 3.388 1.00 96.12 121 THR A C 1
ATOM 996 O O . THR A 1 121 ? -5.996 7.940 3.700 1.00 96.12 121 THR A O 1
ATOM 999 N N . PRO A 1 122 ? -3.829 8.324 4.138 1.00 97.06 122 PRO A N 1
ATOM 1000 C CA . PRO A 1 122 ? -3.865 7.736 5.468 1.00 97.06 122 PRO A CA 1
ATOM 1001 C C . PRO A 1 122 ? -4.603 8.652 6.439 1.00 97.06 122 PRO A C 1
ATOM 1003 O O . PRO A 1 122 ? -4.402 9.867 6.442 1.00 97.06 122 PRO A O 1
ATOM 1006 N N . VAL A 1 123 ? -5.418 8.061 7.304 1.00 97.25 123 VAL A N 1
ATOM 1007 C CA . VAL A 1 123 ? -6.208 8.780 8.303 1.00 97.25 123 VAL A CA 1
ATOM 1008 C C . VAL A 1 123 ? -6.059 8.141 9.676 1.00 97.25 123 VAL A C 1
ATOM 1010 O O . VAL A 1 123 ? -5.863 6.929 9.784 1.00 97.25 123 VAL A O 1
ATOM 1013 N N . MET A 1 124 ? -6.161 8.957 10.719 1.00 96.56 124 MET A N 1
ATOM 1014 C CA . MET A 1 124 ? -6.410 8.493 12.081 1.00 96.56 124 MET A CA 1
ATOM 1015 C C . MET A 1 124 ? -7.919 8.449 12.307 1.00 96.56 124 MET A C 1
ATOM 1017 O O . MET A 1 124 ? -8.636 9.400 11.978 1.00 96.56 124 MET A O 1
ATOM 1021 N N . LYS A 1 125 ? -8.405 7.306 12.791 1.00 94.25 125 LYS A N 1
ATOM 1022 C CA . LYS A 1 125 ? -9.828 7.069 13.013 1.00 94.25 125 LYS A CA 1
ATOM 1023 C C . LYS A 1 125 ? -10.019 6.098 14.168 1.00 94.25 125 LYS A C 1
ATOM 1025 O O . LYS A 1 125 ? -9.513 4.982 14.091 1.00 94.25 125 LYS A O 1
ATOM 1030 N N . ASP A 1 126 ? -10.786 6.509 15.168 1.00 93.50 126 ASP A N 1
ATOM 1031 C CA . ASP A 1 126 ? -11.251 5.609 16.221 1.00 93.50 126 ASP A CA 1
ATOM 1032 C C . ASP A 1 126 ? -12.218 4.552 15.649 1.00 93.50 126 ASP A C 1
ATOM 1034 O O . ASP A 1 126 ? -13.127 4.861 14.864 1.00 93.50 126 ASP A O 1
ATOM 1038 N N . LEU A 1 127 ? -11.978 3.292 16.008 1.00 92.75 127 LEU A N 1
ATOM 1039 C CA . LEU A 1 127 ? -12.768 2.131 15.609 1.00 92.75 127 LEU A CA 1
ATOM 1040 C C . LEU A 1 127 ? -13.666 1.610 16.741 1.00 92.75 127 LEU A C 1
ATOM 1042 O O . LEU A 1 127 ? -14.090 0.454 16.693 1.00 92.75 127 LEU A O 1
ATOM 1046 N N . GLU A 1 128 ? -13.991 2.430 17.738 1.00 90.19 128 GLU A N 1
ATOM 1047 C CA . GLU A 1 128 ? -14.983 2.089 18.758 1.00 90.19 128 GLU A CA 1
ATOM 1048 C C . GLU A 1 128 ? -16.282 1.538 18.126 1.00 90.19 128 GLU A C 1
ATOM 1050 O O . GLU A 1 128 ? -16.846 2.091 17.175 1.00 90.19 128 GLU A O 1
ATOM 1055 N N . GLY A 1 129 ? -16.743 0.385 18.622 1.00 89.56 129 GLY A N 1
ATOM 1056 C CA . GLY A 1 129 ? -17.947 -0.296 18.128 1.00 89.56 129 GLY A CA 1
ATOM 1057 C C . GLY A 1 129 ? -17.809 -0.986 16.759 1.00 89.56 129 GLY A C 1
ATOM 1058 O O . GLY A 1 129 ? -18.780 -1.560 16.255 1.00 89.56 129 GLY A O 1
ATOM 1059 N N . VAL A 1 130 ? -16.629 -0.968 16.135 1.00 93.69 130 VAL A N 1
ATOM 1060 C CA . VAL A 1 130 ? -16.333 -1.728 14.910 1.00 93.69 130 VAL A CA 1
ATOM 1061 C C . VAL A 1 130 ? -16.001 -3.171 15.275 1.00 93.69 130 VAL A C 1
ATOM 1063 O O . VAL A 1 130 ? -15.270 -3.406 16.223 1.00 93.69 130 VAL A O 1
ATOM 1066 N N . LYS A 1 131 ? -16.499 -4.150 14.508 1.00 92.88 131 LYS A N 1
ATOM 1067 C CA . LYS A 1 131 ? -16.195 -5.581 14.690 1.00 92.88 131 LYS A CA 1
ATOM 1068 C C . LYS A 1 131 ? -14.916 -5.998 13.981 1.00 92.88 131 LYS A C 1
ATOM 1070 O O . LYS A 1 131 ? -14.124 -6.755 14.530 1.00 92.88 131 LYS A O 1
ATOM 1075 N N . ALA A 1 132 ? -14.722 -5.529 12.753 1.00 94.38 132 ALA A N 1
ATOM 1076 C CA . ALA A 1 132 ? -13.540 -5.819 11.952 1.00 94.38 132 ALA A CA 1
ATOM 1077 C C . ALA A 1 132 ? -13.237 -4.668 10.992 1.00 94.38 132 ALA A C 1
ATOM 1079 O O . ALA A 1 132 ? -14.142 -3.951 10.559 1.00 94.38 132 ALA A O 1
ATOM 1080 N N . ALA A 1 133 ? -11.970 -4.521 10.623 1.00 96.00 133 ALA A N 1
ATOM 1081 C CA . ALA A 1 133 ? -11.533 -3.539 9.641 1.00 96.00 133 ALA A CA 1
ATOM 1082 C C . ALA A 1 133 ? -10.512 -4.148 8.678 1.00 96.00 133 ALA A C 1
ATOM 1084 O O . ALA A 1 133 ? -9.704 -5.000 9.061 1.00 96.00 133 ALA A O 1
ATOM 1085 N N . THR A 1 134 ? -10.528 -3.679 7.431 1.00 96.75 134 THR A N 1
ATOM 1086 C CA . THR A 1 134 ? -9.497 -3.981 6.435 1.00 96.75 134 THR A CA 1
ATOM 1087 C C . THR A 1 134 ? -8.766 -2.706 6.060 1.00 96.75 134 THR A C 1
ATOM 1089 O O . THR A 1 134 ? -9.381 -1.726 5.636 1.00 96.75 134 THR A O 1
ATOM 1092 N N . ILE A 1 135 ? -7.441 -2.736 6.157 1.00 97.56 135 ILE A N 1
ATOM 1093 C CA . ILE A 1 135 ? -6.554 -1.624 5.808 1.00 97.56 135 ILE A CA 1
ATOM 1094 C C . ILE A 1 135 ? -5.586 -2.021 4.693 1.00 97.56 135 ILE A C 1
ATOM 1096 O O . ILE A 1 135 ? -5.313 -3.204 4.476 1.00 97.56 135 ILE A O 1
ATOM 1100 N N . ILE A 1 136 ? -4.999 -1.035 4.015 1.00 97.38 136 ILE A N 1
ATOM 1101 C CA . ILE A 1 136 ? -3.773 -1.266 3.242 1.00 97.38 136 ILE A CA 1
ATOM 1102 C C . ILE A 1 136 ? -2.632 -1.600 4.215 1.00 97.38 136 ILE A C 1
ATOM 1104 O O . ILE A 1 136 ? -2.411 -0.878 5.188 1.00 97.38 136 ILE A O 1
ATOM 1108 N N . ASN A 1 137 ? -1.864 -2.658 3.938 1.00 95.94 137 ASN A N 1
ATOM 1109 C CA . ASN A 1 137 ? -0.652 -2.973 4.695 1.00 95.94 137 ASN A CA 1
ATOM 1110 C C . ASN A 1 137 ? 0.317 -1.779 4.650 1.00 95.94 137 ASN A C 1
ATOM 1112 O O . ASN A 1 137 ? 0.684 -1.344 3.559 1.00 95.94 137 ASN A O 1
ATOM 1116 N N . ARG A 1 138 ? 0.766 -1.276 5.809 1.00 95.50 138 ARG A N 1
ATOM 1117 C CA . ARG A 1 138 ? 1.720 -0.156 5.888 1.00 95.50 138 ARG A CA 1
ATOM 1118 C C . ARG A 1 138 ? 3.075 -0.480 5.256 1.00 95.50 138 ARG A C 1
ATOM 1120 O O . ARG A 1 138 ? 3.689 0.418 4.696 1.00 95.50 138 ARG A O 1
ATOM 1127 N N . PHE A 1 139 ? 3.523 -1.734 5.281 1.00 94.25 139 PHE A N 1
ATOM 1128 C CA . PHE A 1 139 ? 4.838 -2.138 4.766 1.00 94.25 139 PHE A CA 1
ATOM 1129 C C . PHE A 1 139 ? 4.713 -3.231 3.692 1.00 94.25 139 PHE A C 1
ATOM 1131 O O . PHE A 1 139 ? 5.125 -4.377 3.905 1.00 94.25 139 PHE A O 1
ATOM 1138 N N . PRO A 1 140 ? 4.097 -2.933 2.534 1.00 92.62 140 PRO A N 1
ATOM 1139 C CA . PRO A 1 140 ? 3.869 -3.940 1.514 1.00 92.62 140 PRO A CA 1
ATOM 1140 C C . PRO A 1 140 ? 5.159 -4.271 0.755 1.00 92.62 140 PRO A C 1
ATOM 1142 O O . PRO A 1 140 ? 6.027 -3.430 0.541 1.00 92.62 140 PRO A O 1
ATOM 1145 N N . ALA A 1 141 ? 5.233 -5.502 0.248 1.00 88.38 141 ALA A N 1
ATOM 1146 C CA . ALA A 1 141 ? 6.319 -5.969 -0.619 1.00 88.38 141 ALA A CA 1
ATOM 1147 C C . ALA A 1 141 ? 6.261 -5.409 -2.054 1.00 88.38 141 ALA A C 1
ATOM 1149 O O . ALA A 1 141 ? 7.039 -5.821 -2.911 1.00 88.38 141 ALA A O 1
ATOM 1150 N N . MET A 1 142 ? 5.280 -4.559 -2.354 1.00 92.56 142 MET A N 1
ATOM 1151 C CA . MET A 1 142 ? 4.922 -4.135 -3.703 1.00 92.56 142 MET A CA 1
ATOM 1152 C C . MET A 1 142 ? 4.570 -2.652 -3.711 1.00 92.56 142 MET A C 1
ATOM 1154 O O . MET A 1 142 ? 4.062 -2.116 -2.727 1.00 92.56 142 MET A O 1
ATOM 1158 N N . VAL A 1 143 ? 4.814 -2.013 -4.849 1.00 95.31 143 VAL A N 1
ATOM 1159 C CA . VAL A 1 143 ? 4.409 -0.637 -5.125 1.00 95.31 143 VAL A CA 1
ATOM 1160 C C . VAL A 1 143 ? 2.935 -0.633 -5.509 1.00 95.31 143 VAL A C 1
ATOM 1162 O O . VAL A 1 143 ? 2.527 -1.252 -6.494 1.00 95.31 143 VAL A O 1
ATOM 1165 N N . ARG A 1 144 ? 2.130 0.091 -4.745 1.00 95.75 144 ARG A N 1
ATOM 1166 C CA . ARG A 1 144 ? 0.705 0.291 -5.005 1.00 95.75 144 ARG A CA 1
ATOM 1167 C C . ARG A 1 144 ? 0.480 1.565 -5.811 1.00 95.75 144 ARG A C 1
ATOM 1169 O O . ARG A 1 144 ? -0.185 1.524 -6.841 1.00 95.75 144 ARG A O 1
ATOM 1176 N N . HIS A 1 145 ? 1.111 2.656 -5.385 1.00 97.06 145 HIS A N 1
ATOM 1177 C CA . HIS A 1 145 ? 1.056 3.974 -6.013 1.00 97.06 145 HIS A CA 1
ATOM 1178 C C . HIS A 1 145 ? 2.470 4.508 -6.242 1.00 97.06 145 HIS A C 1
ATOM 1180 O O . HIS A 1 145 ? 3.334 4.374 -5.378 1.00 97.06 145 HIS A O 1
ATOM 1186 N N . ILE A 1 146 ? 2.703 5.114 -7.400 1.00 97.12 146 ILE A N 1
ATOM 1187 C CA . ILE A 1 146 ? 3.949 5.816 -7.718 1.00 97.12 146 ILE A CA 1
ATOM 1188 C C . ILE A 1 146 ? 3.615 6.995 -8.622 1.00 97.12 146 ILE A C 1
ATOM 1190 O O . ILE A 1 146 ? 2.854 6.831 -9.577 1.00 97.12 146 ILE A O 1
ATOM 1194 N N . ASP A 1 147 ? 4.169 8.166 -8.321 1.00 97.44 147 ASP A N 1
ATOM 1195 C CA . ASP A 1 147 ? 4.003 9.330 -9.189 1.00 97.44 147 ASP A CA 1
ATOM 1196 C C . ASP A 1 147 ? 4.587 9.042 -10.587 1.00 97.44 147 ASP A C 1
ATOM 1198 O O . ASP A 1 147 ? 5.716 8.544 -10.673 1.00 97.44 147 ASP A O 1
ATOM 1202 N N . PRO A 1 148 ? 3.889 9.390 -11.688 1.00 96.38 148 PRO A N 1
ATOM 1203 C CA . PRO A 1 148 ? 4.309 9.028 -13.046 1.00 96.38 148 PRO A CA 1
ATOM 1204 C C . PRO A 1 148 ? 5.739 9.452 -13.406 1.00 96.38 148 PRO A C 1
ATOM 1206 O O . PRO A 1 148 ? 6.482 8.696 -14.025 1.00 96.38 148 PRO A O 1
ATOM 1209 N N . VAL A 1 149 ? 6.159 10.641 -12.959 1.00 95.38 149 VAL A N 1
ATOM 1210 C CA . VAL A 1 149 ? 7.518 11.159 -13.197 1.00 95.38 149 VAL A CA 1
ATOM 1211 C C . VAL A 1 149 ? 8.578 10.285 -12.520 1.00 95.38 149 VAL A C 1
ATOM 1213 O O . VAL A 1 149 ? 9.654 10.070 -13.071 1.00 95.38 149 VAL A O 1
ATOM 1216 N N . ILE A 1 150 ? 8.283 9.762 -11.329 1.00 96.31 150 ILE A N 1
ATOM 1217 C CA . ILE A 1 150 ? 9.195 8.875 -10.600 1.00 96.31 150 ILE A CA 1
ATOM 1218 C C . ILE A 1 150 ? 9.181 7.479 -11.217 1.00 96.31 150 ILE A C 1
ATOM 1220 O O . ILE A 1 150 ? 10.229 6.849 -11.332 1.00 96.31 150 ILE A O 1
ATOM 1224 N N . GLU A 1 151 ? 8.016 7.004 -11.654 1.00 95.81 151 GLU A N 1
ATOM 1225 C CA . GLU A 1 151 ? 7.901 5.728 -12.353 1.00 95.81 151 GLU A CA 1
ATOM 1226 C C . GLU A 1 151 ? 8.794 5.666 -13.589 1.00 95.81 151 GLU A C 1
ATOM 1228 O O . GLU A 1 151 ? 9.505 4.676 -13.767 1.00 95.81 151 GLU A O 1
ATOM 1233 N N . GLU A 1 152 ? 8.792 6.719 -14.403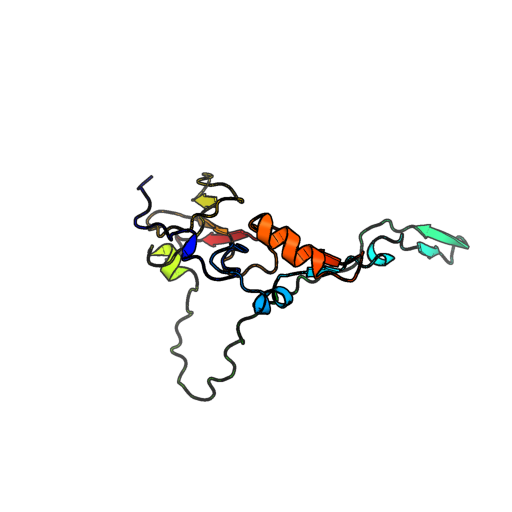 1.00 94.06 152 GLU A N 1
ATOM 1234 C CA . GLU A 1 152 ? 9.615 6.788 -15.607 1.00 94.06 152 GLU A CA 1
ATOM 1235 C C . GLU A 1 152 ? 11.110 6.722 -15.268 1.00 94.06 152 GLU A C 1
ATOM 1237 O O . GLU A 1 152 ? 11.834 5.879 -15.798 1.00 94.06 152 GLU A O 1
ATOM 1242 N N . LYS A 1 153 ? 11.554 7.510 -14.279 1.00 93.56 153 LYS A N 1
ATOM 1243 C CA . LYS A 1 153 ? 12.939 7.464 -13.781 1.00 93.56 153 LYS A CA 1
ATOM 1244 C C . LYS A 1 153 ? 13.336 6.067 -13.309 1.00 93.56 153 LYS A C 1
ATOM 1246 O O . LYS A 1 153 ? 14.404 5.569 -13.649 1.00 93.56 153 LYS A O 1
ATOM 1251 N N . VAL A 1 154 ? 12.479 5.405 -12.531 1.00 92.25 154 VAL A N 1
ATOM 1252 C CA . VAL A 1 154 ? 12.771 4.060 -12.017 1.00 92.25 154 VAL A CA 1
ATOM 1253 C C . VAL A 1 154 ? 12.815 3.034 -13.148 1.00 92.25 154 VAL A C 1
ATOM 1255 O O . VAL A 1 154 ? 13.652 2.135 -13.102 1.00 92.25 154 VAL A O 1
ATOM 1258 N N . ARG A 1 155 ? 11.948 3.151 -14.161 1.00 91.06 155 ARG A N 1
ATOM 1259 C CA . ARG A 1 155 ? 11.929 2.248 -15.322 1.00 91.06 155 ARG A CA 1
ATOM 1260 C C . ARG A 1 155 ? 13.206 2.332 -16.143 1.00 91.06 155 ARG A C 1
ATOM 1262 O O . ARG A 1 155 ? 13.703 1.289 -16.552 1.00 91.06 155 ARG A O 1
ATOM 1269 N N . GLN A 1 156 ? 13.757 3.527 -16.320 1.00 91.00 156 GLN A N 1
ATOM 1270 C CA . GLN A 1 156 ? 15.027 3.729 -17.026 1.00 91.00 156 GLN A CA 1
ATOM 1271 C C . GLN A 1 156 ? 16.218 3.071 -16.306 1.00 91.00 156 GLN A C 1
ATOM 1273 O O . GLN A 1 156 ? 17.190 2.693 -16.948 1.00 91.00 156 GLN A O 1
ATOM 1278 N N . LEU A 1 157 ? 16.118 2.858 -14.989 1.00 88.81 157 LEU A N 1
ATOM 1279 C CA . LEU A 1 157 ? 17.119 2.157 -14.170 1.00 88.81 157 LEU A CA 1
ATOM 1280 C C . LEU A 1 157 ? 16.926 0.627 -14.128 1.00 88.81 157 LEU A C 1
ATOM 1282 O O . LEU A 1 157 ? 17.560 -0.063 -13.319 1.00 88.81 157 LEU A O 1
ATOM 1286 N N . ILE A 1 158 ? 15.995 0.077 -14.911 1.00 86.75 158 ILE A N 1
ATOM 1287 C CA . ILE A 1 158 ? 15.794 -1.368 -15.035 1.00 86.75 158 ILE A CA 1
ATOM 1288 C C . ILE A 1 158 ? 16.506 -1.848 -16.300 1.00 86.75 158 ILE A C 1
ATOM 1290 O O . ILE A 1 158 ? 16.023 -1.656 -17.409 1.00 86.75 158 ILE A O 1
ATOM 1294 N N . GLU A 1 159 ? 17.640 -2.518 -16.110 1.00 81.25 159 GLU A N 1
ATOM 1295 C CA . GLU A 1 159 ? 18.498 -2.999 -17.204 1.00 81.25 159 GLU A CA 1
ATOM 1296 C C . GLU A 1 159 ? 17.944 -4.257 -17.904 1.00 81.25 159 GLU A C 1
ATOM 1298 O O . GLU A 1 159 ? 18.194 -4.490 -19.084 1.00 81.25 159 GLU A O 1
ATOM 1303 N N . ASP A 1 160 ? 17.177 -5.087 -17.187 1.00 82.25 160 ASP A N 1
ATOM 1304 C CA . ASP A 1 160 ? 16.695 -6.387 -17.668 1.00 82.25 160 ASP A CA 1
ATOM 1305 C C . ASP A 1 160 ? 15.237 -6.329 -18.151 1.00 82.25 160 ASP A C 1
ATOM 1307 O O . ASP A 1 160 ? 14.326 -5.991 -17.392 1.00 82.25 160 ASP A O 1
ATOM 1311 N N . LYS A 1 161 ? 14.987 -6.774 -19.390 1.00 82.88 161 LYS A N 1
ATOM 1312 C CA . LYS A 1 161 ? 13.650 -6.766 -20.022 1.00 82.88 161 LYS A CA 1
ATOM 1313 C C . LYS A 1 161 ? 12.594 -7.616 -19.302 1.00 82.88 161 LYS A C 1
ATOM 1315 O O . LYS A 1 161 ? 11.393 -7.434 -19.523 1.00 82.88 161 LYS A O 1
ATOM 1320 N N . TYR A 1 162 ? 13.019 -8.565 -18.468 1.00 83.56 162 TYR A N 1
ATOM 1321 C CA . TYR A 1 162 ? 12.127 -9.426 -17.689 1.00 83.56 162 TYR A CA 1
ATOM 1322 C C . TYR A 1 162 ? 11.838 -8.873 -16.292 1.00 83.56 162 TYR A C 1
ATOM 1324 O O . TYR A 1 162 ? 10.986 -9.402 -15.570 1.00 83.56 162 TYR A O 1
ATOM 1332 N N . THR A 1 163 ? 12.507 -7.794 -15.905 1.00 85.69 163 THR A N 1
ATOM 1333 C CA . THR A 1 163 ? 12.322 -7.136 -14.622 1.00 85.69 163 THR A CA 1
ATOM 1334 C C . THR A 1 163 ? 11.333 -5.989 -14.771 1.00 85.69 163 THR A C 1
ATOM 1336 O O . THR A 1 163 ? 11.379 -5.202 -15.710 1.00 85.69 163 THR A O 1
ATOM 1339 N N . ARG A 1 164 ? 10.372 -5.901 -13.852 1.00 89.25 164 ARG A N 1
ATOM 1340 C CA . ARG A 1 164 ? 9.390 -4.810 -13.802 1.00 89.25 164 ARG A CA 1
ATOM 1341 C C . ARG A 1 164 ? 9.232 -4.331 -12.368 1.00 89.25 164 ARG A C 1
ATOM 1343 O O . ARG A 1 164 ? 9.506 -5.085 -11.434 1.00 89.25 164 ARG A O 1
ATOM 1350 N N . ILE A 1 165 ? 8.742 -3.107 -12.180 1.00 92.56 165 ILE A N 1
ATOM 1351 C CA . ILE A 1 165 ? 8.286 -2.646 -10.861 1.00 92.56 165 ILE A CA 1
ATOM 1352 C C . ILE A 1 165 ? 7.236 -3.641 -10.348 1.00 92.56 165 ILE A C 1
ATOM 1354 O O . ILE A 1 165 ? 6.280 -3.972 -11.058 1.00 92.56 165 ILE A O 1
ATOM 1358 N N . ALA A 1 166 ? 7.428 -4.153 -9.133 1.00 92.56 166 ALA A N 1
ATOM 1359 C CA . ALA A 1 166 ? 6.507 -5.096 -8.517 1.00 92.56 166 ALA A CA 1
ATOM 1360 C C . ALA A 1 166 ? 5.251 -4.346 -8.068 1.00 92.56 166 ALA A C 1
ATOM 1362 O O . ALA A 1 166 ? 5.217 -3.776 -6.980 1.00 92.56 166 ALA A O 1
ATOM 1363 N N . ARG A 1 167 ? 4.230 -4.320 -8.927 1.00 92.31 167 ARG A N 1
ATOM 1364 C CA . ARG A 1 167 ? 2.937 -3.698 -8.632 1.00 92.31 167 ARG A CA 1
ATOM 1365 C C . ARG A 1 167 ? 2.030 -4.638 -7.852 1.00 92.31 167 ARG A C 1
ATOM 1367 O O . ARG A 1 167 ? 1.961 -5.825 -8.167 1.00 92.31 167 ARG A O 1
ATOM 1374 N N . GLY A 1 168 ? 1.289 -4.098 -6.892 1.00 92.31 168 GLY A N 1
ATOM 1375 C CA . GLY A 1 168 ? 0.240 -4.851 -6.216 1.00 92.31 168 GLY A CA 1
ATOM 1376 C C . GLY A 1 168 ? -0.391 -4.119 -5.042 1.00 92.31 168 GLY A C 1
ATOM 1377 O O . GLY A 1 168 ? 0.136 -3.131 -4.538 1.00 92.31 168 GLY A O 1
ATOM 1378 N N . ILE A 1 169 ? -1.534 -4.640 -4.608 1.00 93.00 169 ILE A N 1
ATOM 1379 C CA . ILE A 1 169 ? -2.264 -4.190 -3.425 1.00 93.00 169 ILE A CA 1
ATOM 1380 C C . ILE A 1 169 ? -2.115 -5.284 -2.369 1.00 93.00 169 ILE A C 1
ATOM 1382 O O . ILE A 1 169 ? -2.323 -6.460 -2.661 1.00 93.00 169 ILE A O 1
ATOM 1386 N N . ASN A 1 170 ? -1.741 -4.899 -1.151 1.00 93.75 170 ASN A N 1
ATOM 1387 C CA . ASN A 1 170 ? -1.666 -5.803 -0.009 1.00 93.75 170 ASN A CA 1
ATOM 1388 C C . ASN A 1 170 ? -2.607 -5.288 1.081 1.00 93.75 170 ASN A C 1
ATOM 1390 O O . ASN A 1 170 ? -2.431 -4.165 1.557 1.00 93.75 170 ASN A O 1
ATOM 1394 N N . LEU A 1 171 ? -3.606 -6.093 1.432 1.00 94.88 171 LEU A N 1
ATOM 1395 C CA . LEU A 1 171 ? -4.628 -5.762 2.418 1.00 94.88 171 LEU A CA 1
ATOM 1396 C C . LEU A 1 171 ? -4.419 -6.587 3.685 1.00 94.88 171 LEU A C 1
ATOM 1398 O O . LEU A 1 171 ? -4.022 -7.748 3.617 1.00 94.88 171 LEU A O 1
ATOM 1402 N N . VAL A 1 172 ? -4.732 -5.992 4.830 1.00 95.12 172 VAL A N 1
ATOM 1403 C CA . VAL A 1 172 ? -4.716 -6.656 6.135 1.00 95.12 172 VAL A CA 1
ATOM 1404 C C . VAL A 1 172 ? -6.088 -6.489 6.758 1.00 95.12 172 VAL A C 1
ATOM 1406 O O . VAL A 1 172 ? -6.555 -5.362 6.894 1.00 95.12 172 VAL A O 1
ATOM 1409 N N . THR A 1 173 ? -6.719 -7.602 7.128 1.00 94.69 173 THR A N 1
ATOM 1410 C CA . THR A 1 173 ? -8.000 -7.610 7.843 1.00 94.69 173 THR A CA 1
ATOM 1411 C C . THR A 1 173 ? -7.769 -8.098 9.261 1.00 94.69 173 THR A C 1
ATOM 1413 O O . THR A 1 173 ? -7.086 -9.104 9.451 1.00 94.69 173 THR A O 1
ATOM 1416 N N . PHE A 1 174 ? -8.328 -7.393 10.237 1.00 92.31 174 PHE A N 1
ATOM 1417 C CA . PHE A 1 174 ? -8.211 -7.726 11.652 1.00 92.31 174 PHE A CA 1
ATOM 1418 C C . PHE A 1 174 ? -9.542 -7.511 12.379 1.00 92.31 174 PHE A C 1
ATOM 1420 O O . PHE A 1 174 ? -10.375 -6.701 11.962 1.00 92.31 174 PHE A O 1
ATOM 1427 N N . VAL A 1 175 ? -9.738 -8.276 13.453 1.00 91.00 175 VAL A N 1
ATOM 1428 C CA . VAL A 1 175 ? -10.883 -8.149 14.360 1.00 91.00 175 VAL A CA 1
ATOM 1429 C C . VAL A 1 175 ? -10.596 -7.025 15.353 1.00 91.00 175 VAL A C 1
ATOM 1431 O O . VAL A 1 175 ? -9.471 -6.886 15.823 1.00 91.00 175 VAL A O 1
ATOM 1434 N N . VAL A 1 176 ? -11.612 -6.220 15.644 1.00 87.62 176 VAL A N 1
ATOM 1435 C CA . VAL A 1 176 ? -11.545 -5.078 16.563 1.00 87.62 176 VAL A CA 1
ATOM 1436 C C . VAL A 1 176 ? -12.219 -5.410 17.903 1.00 87.62 176 VAL A C 1
ATOM 1438 O O . VAL A 1 176 ? -11.659 -5.099 18.944 1.00 87.62 176 VAL A O 1
ATOM 1441 N N . THR A 1 177 ? -13.361 -6.116 17.899 1.00 66.94 177 THR A N 1
ATOM 1442 C CA . THR A 1 177 ? -14.195 -6.409 19.093 1.00 66.94 177 THR A CA 1
ATOM 1443 C C . THR A 1 177 ? -13.665 -7.473 20.063 1.00 66.94 177 THR A C 1
ATOM 1445 O O . THR A 1 177 ? -14.362 -7.810 21.013 1.00 66.94 177 THR A O 1
ATOM 1448 N N . GLU A 1 178 ? -12.472 -8.033 19.858 1.00 56.84 178 GLU A N 1
ATOM 1449 C CA . GLU A 1 178 ? -11.841 -8.905 20.872 1.00 56.84 178 GLU A CA 1
ATOM 1450 C C . GLU A 1 178 ? -11.085 -8.102 21.959 1.00 56.84 178 GLU A C 1
ATOM 1452 O O . GLU A 1 178 ? -10.278 -8.674 22.695 1.00 56.84 178 GLU A O 1
ATOM 1457 N N . TYR A 1 179 ? -11.361 -6.792 22.079 1.00 47.91 179 TYR A N 1
ATOM 1458 C CA . TYR A 1 179 ? -10.724 -5.850 23.008 1.00 47.91 179 TYR A CA 1
ATOM 1459 C C . TYR A 1 179 ? -11.718 -4.958 23.746 1.00 47.91 179 TYR A C 1
ATOM 1461 O O . TYR A 1 179 ? -12.664 -4.462 23.095 1.00 47.91 179 TYR A O 1
#

Sequence (179 aa):
MSKPDYMLPYEDIPFMHWGIITKHNFSEDKAKYVPRKRWDPLSSAEIKLYDPSTGKLIPIGKRRGHFSYVSPIRAKRPNELKEKKVPSKKHDVFKNIIDGKDYAIFITINDKRVDSAFSVTPVMKDLEGVKAATIINRFPAMVRHIDPVIEEKVRQLIEDKYTRIARGINLVTFVVTEY

Secondary structure (DSSP, 8-state):
-PPPSEE--GGGPPTTGGGEE-TTT--GGGGGGS-EEE--GGGGSPPEEEETTTTEEEE--S--SPPPP--S-----S----SS---S----SSHHHHBT-S-B-EEEETTEE-S-TT----EE-B-TT-SEEEEE-SS-SSBSEE-HHHHHHHHHT---TTEEE-B---EEEEESTT-

pLDDT: mean 81.79, std 18.32, range [39.38, 97.69]

Foldseek 3Di:
DDDFPDKDDLLNQADCFLLAAEPNRDDPVCLVQQQKDFDDPCLQDFDWDQDPVVRDTDGPDRDDDDDDQDASPPDDPPPVPPDDDDPPDDDDPCVCQQQLNDWWAWQDFAPDGDDDLLDSMTTRDHNVPTFKTKTFHRRDSARAYHDPVVLVVSVVVDPDPRMDRGYDTDMDMDTNPVD

Mean predicted aligned error: 11.19 Å

Solvent-accessible surface area (backbone atoms only — not comparable to full-atom values): 10984 Å² total; per-residue (Å²): 130,82,77,65,82,44,71,56,56,72,67,72,47,53,66,41,45,52,8,32,41,41,85,68,43,55,52,80,89,48,55,82,66,54,42,68,38,70,55,58,73,68,69,67,44,69,49,66,45,78,38,86,89,76,76,41,75,45,73,76,51,69,78,82,77,90,84,80,89,72,43,83,72,60,72,78,73,85,78,83,64,79,86,66,87,78,71,93,64,86,79,66,87,54,51,46,42,44,68,29,74,33,73,41,38,55,30,28,52,60,94,41,75,74,49,55,93,79,63,78,60,33,28,18,41,68,42,83,94,36,54,30,40,29,28,50,32,54,70,39,49,25,40,57,44,61,38,69,75,56,47,54,56,51,55,74,71,51,89,49,93,51,47,42,74,24,70,45,83,50,74,42,74,50,76,49,64,92,110